Protein AF-0000000087780966 (afdb_homodimer)

InterPro domains:
  IPR045469 Nis1-like [PF19271] (37-143)

Nearest PDB structures (foldseek):
  8d8r-assembly1_L  TM=5.404E-01  e=9.947E-04  Homo sapiens
  8wac-assembly1_A  TM=5.952E-01  e=3.183E-03  Wenyingzhuangia fucanilytica
  8vcx-assembly1_D  TM=5.210E-01  e=2.610E-02  Homo sapiens
  8rke-assembly3_C  TM=3.649E-01  e=5.073E-02  Homo sapiens
  8rke-assembly2_B  TM=3.685E-01  e=1.813E-01  Homo sapiens

pLDDT: mean 83.95, std 22.18, range [26.77, 98.94]

Structure (mmCIF, N/CA/C/O backbone):
data_AF-0000000087780966-model_v1
#
loop_
_entity.id
_entity.type
_entity.pdbx_description
1 polymer 'Uncharacterized protein'
#
loop_
_atom_site.group_PDB
_atom_site.id
_atom_site.type_symbol
_atom_site.label_atom_id
_atom_site.label_alt_id
_atom_site.label_comp_id
_atom_site.label_asym_id
_atom_site.label_entity_id
_atom_site.label_seq_id
_atom_site.pdbx_PDB_ins_code
_atom_site.Cartn_x
_atom_site.Cartn_y
_atom_site.Cartn_z
_atom_site.occupancy
_atom_site.B_iso_or_equiv
_atom_site.auth_seq_id
_atom_site.auth_comp_id
_atom_site.auth_asym_id
_atom_site.auth_atom_id
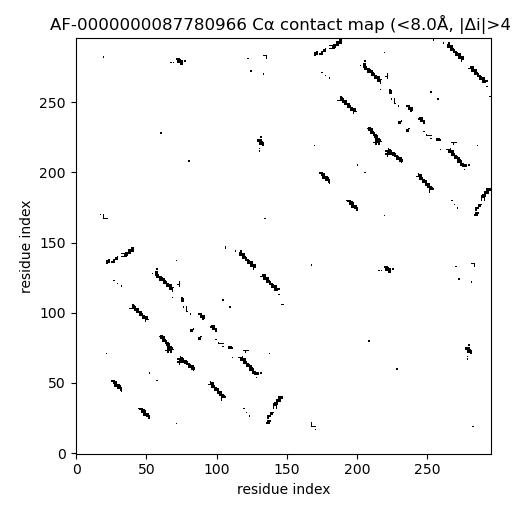_atom_site.pdbx_PDB_model_num
ATOM 1 N N . MET A 1 1 ? 66.625 -3.434 7.898 1 26.89 1 MET A N 1
ATOM 2 C CA . MET A 1 1 ? 65.438 -4.23 7.879 1 26.89 1 MET A CA 1
ATOM 3 C C . MET A 1 1 ? 64.188 -3.338 7.73 1 26.89 1 MET A C 1
ATOM 5 O O . MET A 1 1 ? 64 -2.395 8.5 1 26.89 1 MET A O 1
ATOM 9 N N . SER A 1 2 ? 63.531 -3.213 6.445 1 34.84 2 SER A N 1
ATOM 10 C CA . SER A 1 2 ? 62.625 -2.361 5.695 1 34.84 2 SER A CA 1
ATOM 11 C C . SER A 1 2 ? 61.188 -2.473 6.234 1 34.84 2 SER A C 1
ATOM 13 O O . SER A 1 2 ? 60.688 -3.578 6.414 1 34.84 2 SER A O 1
ATOM 15 N N . LEU A 1 3 ? 60.688 -1.578 7.125 1 37.66 3 LEU A N 1
ATOM 16 C CA . LEU A 1 3 ? 59.406 -1.184 7.73 1 37.66 3 LEU A CA 1
ATOM 17 C C . LEU A 1 3 ? 58.312 -1.054 6.676 1 37.66 3 LEU A C 1
ATOM 19 O O . LEU A 1 3 ? 57.906 0.058 6.328 1 37.66 3 LEU A O 1
ATOM 23 N N . SER A 1 4 ? 58.531 -1.605 5.492 1 42.16 4 SER A N 1
ATOM 24 C CA . SER A 1 4 ? 57.562 -1.391 4.434 1 42.16 4 SER A CA 1
ATOM 25 C C . SER A 1 4 ? 56.219 -2.006 4.797 1 42.16 4 SER A C 1
ATOM 27 O O . SER A 1 4 ? 55.406 -2.314 3.914 1 42.16 4 SER A O 1
ATOM 29 N N . ASN A 1 5 ? 56.062 -2.502 6.062 1 36.44 5 ASN A N 1
ATOM 30 C CA . ASN A 1 5 ? 54.969 -3.455 6.156 1 36.44 5 ASN A CA 1
ATOM 31 C C . ASN A 1 5 ? 53.688 -2.873 5.605 1 36.44 5 ASN A C 1
ATOM 33 O O . ASN A 1 5 ? 53.562 -1.659 5.422 1 36.44 5 ASN A O 1
ATOM 37 N N . THR A 1 6 ? 52.344 -3.307 6.266 1 33.72 6 THR A N 1
ATOM 38 C CA . THR A 1 6 ? 50.969 -3.736 6.066 1 33.72 6 THR A CA 1
ATOM 39 C C . THR A 1 6 ? 50.062 -2.535 5.875 1 33.72 6 THR A C 1
ATOM 41 O O . THR A 1 6 ? 49.812 -1.776 6.816 1 33.72 6 THR A O 1
ATOM 44 N N . ILE A 1 7 ? 50.312 -1.618 4.965 1 38.69 7 ILE A N 1
ATOM 45 C CA . ILE A 1 7 ? 49.219 -0.702 4.641 1 38.69 7 ILE A CA 1
ATOM 46 C C . ILE A 1 7 ? 47.906 -1.474 4.551 1 38.69 7 ILE A C 1
ATOM 48 O O . ILE A 1 7 ? 47.781 -2.398 3.744 1 38.69 7 ILE A O 1
ATOM 52 N N . LEU A 1 8 ? 47.188 -1.725 5.664 1 33.09 8 LEU A N 1
ATOM 53 C CA . LEU A 1 8 ? 45.875 -2.303 5.832 1 33.09 8 LEU A CA 1
ATOM 54 C C . LEU A 1 8 ? 44.906 -1.753 4.793 1 33.09 8 LEU A C 1
ATOM 56 O O . LEU A 1 8 ? 44.688 -0.54 4.711 1 33.09 8 LEU A O 1
ATOM 60 N N . LYS A 1 9 ? 44.688 -2.4 3.553 1 37.91 9 LYS A N 1
ATOM 61 C CA . LYS A 1 9 ? 43.656 -2.246 2.537 1 37.91 9 LYS A CA 1
ATOM 62 C C . LYS A 1 9 ? 42.281 -2.078 3.178 1 37.91 9 LYS A C 1
ATOM 64 O O . LYS A 1 9 ? 41.719 -3.029 3.736 1 37.91 9 LYS A O 1
ATOM 69 N N . PHE A 1 10 ? 42 -1.024 3.91 1 36.47 10 PHE A N 1
ATOM 70 C CA . PHE A 1 10 ? 40.594 -0.777 4.289 1 36.47 10 PHE A CA 1
ATOM 71 C C . PHE A 1 10 ? 39.688 -0.809 3.068 1 36.47 10 PHE A C 1
ATOM 73 O O . PHE A 1 10 ? 39.781 0.067 2.205 1 36.47 10 PHE A O 1
ATOM 80 N N . ALA A 1 11 ? 39.375 -1.955 2.512 1 34.62 11 ALA A N 1
ATOM 81 C CA . ALA A 1 11 ? 38.281 -2.07 1.577 1 34.62 11 ALA A CA 1
ATOM 82 C C . ALA A 1 11 ? 37.031 -1.358 2.113 1 34.62 11 ALA A C 1
ATOM 84 O O . ALA A 1 11 ? 36.5 -1.743 3.148 1 34.62 11 ALA A O 1
ATOM 85 N N . LEU A 1 12 ? 36.906 -0.076 2.023 1 33.34 12 LEU A N 1
ATOM 86 C CA . LEU A 1 12 ? 35.656 0.635 2.205 1 33.34 12 LEU A CA 1
ATOM 87 C C . LEU A 1 12 ? 34.5 -0.123 1.554 1 33.34 12 LEU A C 1
ATOM 89 O O . LEU A 1 12 ? 34.438 -0.232 0.327 1 33.34 12 LEU A O 1
ATOM 93 N N . LEU A 1 13 ? 34.156 -1.201 2.162 1 35.34 13 LEU A N 1
ATOM 94 C CA . LEU A 1 13 ? 32.875 -1.787 1.757 1 35.34 13 LEU A CA 1
ATOM 95 C C . LEU A 1 13 ? 31.797 -0.726 1.705 1 35.34 13 LEU A C 1
ATOM 97 O O . LEU A 1 13 ? 31.344 -0.239 2.746 1 35.34 13 LEU A O 1
ATOM 101 N N . PHE A 1 14 ? 31.797 0.107 0.753 1 33.44 14 PHE A N 1
ATOM 102 C CA . PHE A 1 14 ? 30.609 0.891 0.424 1 33.44 14 PHE A CA 1
ATOM 103 C C . PHE A 1 14 ? 29.375 0.012 0.414 1 33.44 14 PHE A C 1
ATOM 105 O O . PHE A 1 14 ? 29.188 -0.813 -0.484 1 33.44 14 PHE A O 1
ATOM 112 N N . SER A 1 15 ? 28.969 -0.304 1.638 1 33.81 15 SER A N 1
ATOM 113 C CA . SER A 1 15 ? 27.609 -0.81 1.677 1 33.81 15 SER A CA 1
ATOM 114 C C . SER A 1 15 ? 26.656 0.129 0.95 1 33.81 15 SER A C 1
ATOM 116 O O . SER A 1 15 ? 26.422 1.257 1.394 1 33.81 15 SER A O 1
ATOM 118 N N . VAL A 1 16 ? 26.656 0.132 -0.272 1 31.94 16 VAL A N 1
ATOM 119 C CA . VAL A 1 16 ? 25.562 0.78 -0.995 1 31.94 16 VAL A CA 1
ATOM 120 C C . VAL A 1 16 ? 24.219 0.393 -0.37 1 31.94 16 VAL A C 1
ATOM 122 O O . VAL A 1 16 ? 23.734 -0.723 -0.57 1 31.94 16 VAL A O 1
ATOM 125 N N . ALA A 1 17 ? 24.078 0.873 0.867 1 34.06 17 ALA A N 1
ATOM 126 C CA . ALA A 1 17 ? 22.672 0.849 1.268 1 34.06 17 ALA A CA 1
ATOM 127 C C . ALA A 1 17 ? 21.781 1.383 0.155 1 34.06 17 ALA A C 1
ATOM 129 O O . ALA A 1 17 ? 21.828 2.568 -0.179 1 34.06 17 ALA A O 1
ATOM 130 N N . LEU A 1 18 ? 21.484 0.595 -0.783 1 34.41 18 LEU A N 1
ATOM 131 C CA . LEU A 1 18 ? 20.469 0.969 -1.751 1 34.41 18 LEU A CA 1
ATOM 132 C C . LEU A 1 18 ? 19.234 1.542 -1.049 1 34.41 18 LEU A C 1
ATOM 134 O O . LEU A 1 18 ? 18.453 0.799 -0.443 1 34.41 18 LEU A O 1
ATOM 138 N N . VAL A 1 19 ? 19.469 2.637 -0.476 1 36.75 19 VAL A N 1
ATOM 139 C CA . VAL A 1 19 ? 18.328 3.414 -0.008 1 36.75 19 VAL A CA 1
ATOM 140 C C . VAL A 1 19 ? 17.297 3.543 -1.126 1 36.75 19 VAL A C 1
ATOM 142 O O . VAL A 1 19 ? 17.625 3.982 -2.232 1 36.75 19 VAL A O 1
ATOM 145 N N . TYR A 1 20 ? 16.266 2.699 -1.107 1 40.19 20 TYR A N 1
ATOM 146 C CA . TYR A 1 20 ? 15.078 2.904 -1.921 1 40.19 20 TYR A CA 1
ATOM 147 C C . TYR A 1 20 ? 14.695 4.379 -1.965 1 40.19 20 TYR A C 1
ATOM 149 O O . TYR A 1 20 ? 14.328 4.965 -0.941 1 40.19 20 TYR A O 1
ATOM 157 N N . GLN A 1 21 ? 15.406 5.059 -2.803 1 40.19 21 GLN A N 1
ATOM 158 C CA . GLN A 1 21 ? 14.953 6.438 -2.936 1 40.19 21 GLN A CA 1
ATOM 159 C C . GLN A 1 21 ? 13.5 6.5 -3.393 1 40.19 21 GLN A C 1
ATOM 161 O O . GLN A 1 21 ? 13.125 5.863 -4.379 1 40.19 21 GLN A O 1
ATOM 166 N N . LEU A 1 22 ? 12.57 6.645 -2.482 1 49.16 22 LEU A N 1
ATOM 167 C CA . LEU A 1 22 ? 11.242 7.105 -2.857 1 49.16 22 LEU A CA 1
ATOM 168 C C . LEU A 1 22 ? 11.32 8.172 -3.945 1 49.16 22 LEU A C 1
ATOM 170 O O . LEU A 1 22 ? 11.922 9.227 -3.742 1 49.16 22 LEU A O 1
ATOM 174 N N . SER A 1 23 ? 11.586 7.664 -5.242 1 47.84 23 SER A N 1
ATOM 175 C CA . SER A 1 23 ? 11.727 8.562 -6.383 1 47.84 23 SER A CA 1
ATOM 176 C C . SER A 1 23 ? 10.688 9.688 -6.328 1 47.84 23 SER A C 1
ATOM 178 O O . SER A 1 23 ? 9.492 9.43 -6.211 1 47.84 23 SER A O 1
ATOM 180 N N . GLY A 1 24 ? 11.086 10.836 -5.957 1 48.41 24 GLY A N 1
ATOM 181 C CA . GLY A 1 24 ? 10.352 12.094 -5.949 1 48.41 24 GLY A CA 1
ATOM 182 C C . GLY A 1 24 ? 9.867 12.508 -7.324 1 48.41 24 GLY A C 1
ATOM 183 O O . GLY A 1 24 ? 9.023 13.406 -7.445 1 48.41 24 GLY A O 1
ATOM 184 N N . ILE A 1 25 ? 10.453 12.125 -8.43 1 47.97 25 ILE A N 1
ATOM 185 C CA . ILE A 1 25 ? 10.164 12.867 -9.656 1 47.97 25 ILE A CA 1
ATOM 186 C C . ILE A 1 25 ? 8.727 12.602 -10.094 1 47.97 25 ILE A C 1
ATOM 188 O O . ILE A 1 25 ? 8.055 13.484 -10.625 1 47.97 25 ILE A O 1
ATOM 192 N N . ASN A 1 26 ? 8.125 11.414 -9.742 1 56.88 26 ASN A N 1
ATOM 193 C CA . ASN A 1 26 ? 6.77 11.164 -10.234 1 56.88 26 ASN A CA 1
ATOM 194 C C . ASN A 1 26 ? 5.801 10.883 -9.086 1 56.88 26 ASN A C 1
ATOM 196 O O . ASN A 1 26 ? 4.762 10.258 -9.289 1 56.88 26 ASN A O 1
ATOM 200 N N . ALA A 1 27 ? 6.305 11.625 -8.055 1 70.94 27 ALA A N 1
ATOM 201 C CA . ALA A 1 27 ? 5.414 11.508 -6.902 1 70.94 27 ALA A CA 1
ATOM 202 C C . ALA A 1 27 ? 4.246 12.484 -7.008 1 70.94 27 ALA A C 1
ATOM 204 O O . ALA A 1 27 ? 4.336 13.5 -7.699 1 70.94 27 ALA A O 1
ATOM 205 N N . ASN A 1 28 ? 3.143 12.133 -6.477 1 90 28 ASN A N 1
ATOM 206 C CA . ASN A 1 28 ? 1.972 13 -6.359 1 90 28 ASN A CA 1
ATOM 207 C C . ASN A 1 28 ? 2.311 14.312 -5.664 1 90 28 ASN A C 1
ATOM 209 O O . ASN A 1 28 ? 3.391 14.453 -5.09 1 90 28 ASN A O 1
ATOM 213 N N . SER A 1 29 ? 1.552 15.336 -5.953 1 96.31 29 SER A N 1
ATOM 214 C CA . SER A 1 29 ? 1.651 16.609 -5.254 1 96.31 29 SER A CA 1
ATOM 215 C C . SER A 1 29 ? 0.509 16.797 -4.258 1 96.31 29 SER A C 1
ATOM 217 O O . SER A 1 29 ? -0.638 16.453 -4.555 1 96.31 29 SER A O 1
ATOM 219 N N . ILE A 1 30 ? 0.921 17.297 -3.188 1 98.12 30 ILE A N 1
ATOM 220 C CA . ILE A 1 30 ? -0.114 17.625 -2.213 1 98.12 30 ILE A CA 1
ATOM 221 C C . ILE A 1 30 ? -0.688 19.016 -2.514 1 98.12 30 ILE A C 1
ATOM 223 O O . ILE A 1 30 ? 0.03 20.016 -2.467 1 98.12 30 ILE A O 1
ATOM 227 N N . VAL A 1 31 ? -1.967 19.062 -2.82 1 98.62 31 VAL A N 1
ATOM 228 C CA . VAL A 1 31 ? -2.688 20.312 -3.088 1 98.62 31 VAL A CA 1
ATOM 229 C C . VAL A 1 31 ? -3.248 20.875 -1.784 1 98.62 31 VAL A C 1
ATOM 231 O O . VAL A 1 31 ? -3.25 22.078 -1.577 1 98.62 31 VAL A O 1
ATOM 234 N N . SER A 1 32 ? -3.801 20.016 -0.942 1 98.69 32 SER A N 1
ATOM 235 C CA . SER A 1 32 ? -4.266 20.312 0.41 1 98.69 32 SER A CA 1
ATOM 236 C C . SER A 1 32 ? -3.805 19.234 1.397 1 98.69 32 SER A C 1
ATOM 238 O O . SER A 1 32 ? -3.953 18.047 1.143 1 98.69 32 SER A O 1
ATOM 240 N N . PRO A 1 33 ? -3.285 19.719 2.549 1 98.62 33 PRO A N 1
ATOM 241 C CA . PRO A 1 33 ? -3.123 21.094 3.047 1 98.62 33 PRO A CA 1
ATOM 242 C C . PRO A 1 33 ? -2.09 21.891 2.254 1 98.62 33 PRO A C 1
ATOM 244 O O . PRO A 1 33 ? -1.262 21.312 1.549 1 98.62 33 PRO A O 1
ATOM 247 N N . LYS A 1 34 ? -2.172 23.172 2.326 1 98.38 34 LYS A N 1
ATOM 248 C CA . LYS A 1 34 ? -1.202 24.062 1.691 1 98.38 34 LYS A CA 1
ATOM 249 C C . LYS A 1 34 ? 0.099 24.125 2.486 1 98.38 34 LYS A C 1
ATOM 251 O O . LYS A 1 34 ? 0.111 23.828 3.688 1 98.38 34 LYS A O 1
ATOM 256 N N . PRO A 1 35 ? 1.201 24.5 1.743 1 97.25 35 PRO A N 1
ATOM 257 C CA . PRO A 1 35 ? 2.449 24.672 2.49 1 97.25 35 PRO A CA 1
ATOM 258 C C . PRO A 1 35 ? 2.312 25.656 3.646 1 97.25 35 PRO A C 1
ATOM 260 O O . PRO A 1 35 ? 1.727 26.734 3.48 1 97.25 35 PRO A O 1
ATOM 263 N N . ASN A 1 36 ? 2.793 25.234 4.875 1 96.38 36 ASN A N 1
ATOM 264 C CA . ASN A 1 36 ? 2.873 26.031 6.098 1 96.38 36 ASN A CA 1
ATOM 265 C C . ASN A 1 36 ? 1.492 26.281 6.691 1 96.38 36 ASN A C 1
ATOM 267 O O . ASN A 1 36 ? 1.339 27.125 7.574 1 96.38 36 ASN A O 1
ATOM 271 N N . GLN A 1 37 ? 0.542 25.594 6.164 1 97.25 37 GLN A N 1
ATOM 272 C CA . GLN A 1 37 ? -0.775 25.688 6.785 1 97.25 37 GLN A CA 1
ATOM 273 C C . GLN A 1 37 ? -0.727 25.25 8.242 1 97.25 37 GLN A C 1
ATOM 275 O O . GLN A 1 37 ? -0.063 24.266 8.586 1 97.25 37 GLN A O 1
ATOM 280 N N . THR A 1 38 ? -1.413 25.984 9.109 1 96 38 THR A N 1
ATOM 281 C CA . THR A 1 38 ? -1.554 25.578 10.508 1 96 38 THR A CA 1
ATOM 282 C C . THR A 1 38 ? -2.664 24.547 10.664 1 96 38 THR A C 1
ATOM 284 O O . THR A 1 38 ? -3.779 24.75 10.18 1 96 38 THR A O 1
ATOM 287 N N . LEU A 1 39 ? -2.332 23.453 11.281 1 96.81 39 LEU A N 1
ATOM 288 C CA . LEU A 1 39 ? -3.289 22.391 11.578 1 96.81 39 LEU A CA 1
ATOM 289 C C . LEU A 1 39 ? -3.582 22.328 13.078 1 96.81 39 LEU A C 1
ATOM 291 O O . LEU A 1 39 ? -2.672 22.469 13.898 1 96.81 39 LEU A O 1
ATOM 295 N N . ASN A 1 40 ? -4.848 22.125 13.344 1 95.5 40 ASN A N 1
ATOM 296 C CA . ASN A 1 40 ? -5.262 22 14.734 1 95.5 40 ASN A CA 1
ATOM 297 C C . ASN A 1 40 ? -5.422 20.531 15.148 1 95.5 40 ASN A C 1
ATOM 299 O O . ASN A 1 40 ? -6.102 19.766 14.461 1 95.5 40 ASN A O 1
ATOM 303 N N . PRO A 1 41 ? -4.844 20.234 16.297 1 94.06 41 PRO A N 1
ATOM 304 C CA . PRO A 1 41 ? -5.105 18.875 16.797 1 94.06 41 PRO A CA 1
ATOM 305 C C . PRO A 1 41 ? -6.598 18.578 16.922 1 94.06 41 PRO A C 1
ATOM 307 O O . PRO A 1 41 ? -7.367 19.422 17.391 1 94.06 41 PRO A O 1
ATOM 310 N N . GLY A 1 42 ? -6.961 17.406 16.422 1 95.81 42 GLY A N 1
ATOM 311 C CA . GLY A 1 42 ? -8.344 16.984 16.516 1 95.81 42 GLY A CA 1
ATOM 312 C C . GLY A 1 42 ? -9.18 17.375 15.312 1 95.81 42 GLY A C 1
ATOM 313 O O . GLY A 1 42 ? -10.281 16.875 15.117 1 95.81 42 GLY A O 1
ATOM 314 N N . GLU A 1 43 ? -8.688 18.188 14.477 1 97.38 43 GLU A N 1
ATOM 315 C CA . GLU A 1 43 ? -9.492 18.656 13.359 1 97.38 43 GLU A CA 1
ATOM 316 C C . GLU A 1 43 ? -9.578 17.609 12.258 1 97.38 43 GLU A C 1
ATOM 318 O O . GLU A 1 43 ? -8.648 16.812 12.07 1 97.38 43 GLU A O 1
ATOM 323 N N . LYS A 1 44 ? -10.688 17.625 11.578 1 98.31 44 LYS A N 1
ATOM 324 C CA . LYS A 1 44 ? -10.82 16.875 10.336 1 98.31 44 LYS A CA 1
ATOM 325 C C . LYS A 1 44 ? -10.219 17.641 9.164 1 98.31 44 LYS A C 1
ATOM 327 O O . LYS A 1 44 ? -10.609 18.781 8.898 1 98.31 44 LYS A O 1
ATOM 332 N N . LEU A 1 45 ? -9.32 17.047 8.516 1 98.69 45 LEU A N 1
ATOM 333 C CA . LEU A 1 45 ? -8.586 17.672 7.418 1 98.69 45 LEU A CA 1
ATOM 334 C C . LEU A 1 45 ? -8.945 17.016 6.09 1 98.69 45 LEU A C 1
ATOM 336 O O . LEU A 1 45 ? -8.867 15.797 5.949 1 98.69 45 LEU A O 1
ATOM 340 N N . VAL A 1 46 ? -9.383 17.812 5.148 1 98.88 46 VAL A N 1
ATOM 341 C CA . VAL A 1 46 ? -9.555 17.328 3.779 1 98.88 46 VAL A CA 1
ATOM 342 C C . VAL A 1 46 ? -8.219 17.375 3.043 1 98.88 46 VAL A C 1
ATOM 344 O O . VAL A 1 46 ? -7.625 18.438 2.887 1 98.88 46 VAL A O 1
ATOM 347 N N . VAL A 1 47 ? -7.75 16.266 2.578 1 98.94 47 VAL A N 1
ATOM 348 C CA . VAL A 1 47 ? -6.492 16.125 1.854 1 98.94 47 VAL A CA 1
ATOM 349 C C . VAL A 1 47 ? -6.77 15.977 0.36 1 98.94 47 VAL A C 1
ATOM 351 O O . VAL A 1 47 ? -7.645 15.211 -0.047 1 98.94 47 VAL A O 1
ATOM 354 N N . VAL A 1 48 ? -6.082 16.734 -0.405 1 98.88 48 VAL A N 1
ATOM 355 C CA . VAL A 1 48 ? -6.16 16.641 -1.859 1 98.88 48 VAL A CA 1
ATOM 356 C C . VAL A 1 48 ? -4.773 16.359 -2.434 1 98.88 48 VAL A C 1
ATOM 358 O O . VAL A 1 48 ? -3.83 17.125 -2.188 1 98.88 48 VAL A O 1
ATOM 361 N N . VAL A 1 49 ? -4.652 15.305 -3.141 1 98.56 49 VAL A N 1
ATOM 362 C CA . VAL A 1 49 ? -3.412 14.898 -3.789 1 98.56 49 VAL A CA 1
ATOM 363 C C . VAL A 1 49 ? -3.592 14.906 -5.305 1 98.56 49 VAL A C 1
ATOM 365 O O . VAL A 1 49 ? -4.555 14.328 -5.824 1 98.56 49 VAL A O 1
ATOM 368 N N . LYS A 1 50 ? -2.672 15.531 -5.98 1 97.88 50 LYS A N 1
ATOM 369 C CA . LYS A 1 50 ? -2.686 15.562 -7.441 1 97.88 50 LYS A CA 1
ATOM 370 C C . LYS A 1 50 ? -1.761 14.492 -8.023 1 97.88 50 LYS A C 1
ATOM 372 O O . LYS A 1 50 ? -0.591 14.406 -7.645 1 97.88 50 LYS A O 1
ATOM 377 N N . LYS A 1 51 ? -2.346 13.625 -8.797 1 95.31 51 LYS A N 1
ATOM 378 C CA . LYS A 1 51 ? -1.53 12.664 -9.531 1 95.31 51 LYS A CA 1
ATOM 379 C C . LYS A 1 51 ? -0.761 13.344 -10.656 1 95.31 51 LYS A C 1
ATOM 381 O O . LYS A 1 51 ? -1.358 13.984 -11.531 1 95.31 51 LYS A O 1
ATOM 386 N N . ASN A 1 52 ? 0.572 13.164 -10.695 1 90.81 52 ASN A N 1
ATOM 387 C CA . ASN A 1 52 ? 1.406 13.836 -11.688 1 90.81 52 ASN A CA 1
ATOM 388 C C . ASN A 1 52 ? 1.69 12.93 -12.883 1 90.81 52 ASN A C 1
ATOM 390 O O . ASN A 1 52 ? 2.08 13.406 -13.953 1 90.81 52 ASN A O 1
ATOM 394 N N . SER A 1 53 ? 1.539 11.664 -12.625 1 86.5 53 SER A N 1
ATOM 395 C CA . SER A 1 53 ? 1.771 10.75 -13.734 1 86.5 53 SER A CA 1
ATOM 396 C C . SER A 1 53 ? 0.731 10.938 -14.836 1 86.5 53 SER A C 1
ATOM 398 O O . SER A 1 53 ? -0.459 11.086 -14.555 1 86.5 53 SER A O 1
ATOM 400 N N . THR A 1 54 ? 1.202 10.953 -16.031 1 83.69 54 THR A N 1
ATOM 401 C CA . THR A 1 54 ? 0.297 11.055 -17.172 1 83.69 54 THR A CA 1
ATOM 402 C C . THR A 1 54 ? 0.022 9.68 -17.766 1 83.69 54 THR A C 1
ATOM 404 O O . THR A 1 54 ? -0.747 9.547 -18.719 1 83.69 54 THR A O 1
ATOM 407 N N . ASP A 1 55 ? 0.626 8.727 -17.234 1 87.12 55 ASP A N 1
ATOM 408 C CA . ASP A 1 55 ? 0.388 7.367 -17.703 1 87.12 55 ASP A CA 1
ATOM 409 C C . ASP A 1 55 ? -0.95 6.836 -17.188 1 87.12 55 ASP A C 1
ATOM 411 O O . ASP A 1 55 ? -1.12 6.617 -15.992 1 87.12 55 ASP A O 1
ATOM 415 N N . SER A 1 56 ? -1.857 6.527 -18.047 1 88.5 56 SER A N 1
ATOM 416 C CA . SER A 1 56 ? -3.219 6.137 -17.688 1 88.5 56 SER A CA 1
ATOM 417 C C . SER A 1 56 ? -3.264 4.711 -17.156 1 88.5 56 SER A C 1
ATOM 419 O O . SER A 1 56 ? -4.27 4.289 -16.578 1 88.5 56 SER A O 1
ATOM 421 N N . THR A 1 57 ? -2.219 3.969 -17.375 1 91.44 57 THR A N 1
ATOM 422 C CA . THR A 1 57 ? -2.23 2.588 -16.906 1 91.44 57 THR A CA 1
ATOM 423 C C . THR A 1 57 ? -1.82 2.51 -15.43 1 91.44 57 THR A C 1
ATOM 425 O O . THR A 1 57 ? -1.991 1.474 -14.789 1 91.44 57 THR A O 1
ATOM 428 N N . ASP A 1 58 ? -1.305 3.604 -14.898 1 93.44 58 ASP A N 1
ATOM 429 C CA . ASP A 1 58 ? -0.957 3.625 -13.484 1 93.44 58 ASP A CA 1
ATOM 430 C C . ASP A 1 58 ? -2.205 3.527 -12.609 1 93.44 58 ASP A C 1
ATOM 432 O O . ASP A 1 58 ? -3.195 4.223 -12.852 1 93.44 58 ASP A O 1
ATOM 436 N N . GLN A 1 59 ? -2.15 2.707 -11.688 1 94.62 59 GLN A N 1
ATOM 437 C CA . GLN A 1 59 ? -3.283 2.514 -10.789 1 94.62 59 GLN A CA 1
ATOM 438 C C . GLN A 1 59 ? -2.871 2.723 -9.336 1 94.62 59 GLN A C 1
ATOM 440 O O . GLN A 1 59 ? -2.09 1.943 -8.789 1 94.62 59 GLN A O 1
ATOM 445 N N . THR A 1 60 ? -3.418 3.715 -8.672 1 96.38 60 THR A N 1
ATOM 446 C CA . THR A 1 60 ? -3.189 3.914 -7.246 1 96.38 60 THR A CA 1
ATOM 447 C C . THR A 1 60 ? -3.975 2.896 -6.426 1 96.38 60 THR A C 1
ATOM 449 O O . THR A 1 60 ? -5.176 2.711 -6.637 1 96.38 60 THR A O 1
ATOM 452 N N . LEU A 1 61 ? -3.271 2.223 -5.523 1 97.81 61 LEU A N 1
ATOM 453 C CA . LEU A 1 61 ? -3.91 1.225 -4.676 1 97.81 61 LEU A CA 1
ATOM 454 C C . LEU A 1 61 ? -4.258 1.812 -3.312 1 97.81 61 LEU A C 1
ATOM 456 O O . LEU A 1 61 ? -5.352 1.579 -2.793 1 97.81 61 LEU A O 1
ATOM 460 N N . ALA A 1 62 ? -3.404 2.557 -2.766 1 97.88 62 ALA A N 1
ATOM 461 C CA . ALA A 1 62 ? -3.598 3.084 -1.416 1 97.88 62 ALA A CA 1
ATOM 462 C C . ALA A 1 62 ? -2.709 4.301 -1.17 1 97.88 62 ALA A C 1
ATOM 464 O O . ALA A 1 62 ? -1.709 4.496 -1.864 1 97.88 62 ALA A O 1
ATOM 465 N N . PHE A 1 63 ? -3.129 5.055 -0.214 1 98 63 PHE A N 1
ATOM 466 C CA . PHE A 1 63 ? -2.287 6.082 0.391 1 98 63 PHE A CA 1
ATOM 467 C C . PHE A 1 63 ? -2.018 5.766 1.857 1 98 63 PHE A C 1
ATOM 469 O O . PHE A 1 63 ? -2.789 5.043 2.494 1 98 63 PHE A O 1
ATOM 476 N N . ALA A 1 64 ? -0.943 6.266 2.342 1 98.38 64 ALA A N 1
ATOM 477 C CA . ALA A 1 64 ? -0.653 6.355 3.77 1 98.38 64 ALA A CA 1
ATOM 478 C C . ALA A 1 64 ? -0.2 7.762 4.152 1 98.38 64 ALA A C 1
ATOM 480 O O . ALA A 1 64 ? 0.553 8.398 3.412 1 98.38 64 ALA A O 1
ATOM 481 N N . VAL A 1 65 ? -0.659 8.188 5.293 1 98.44 65 VAL A N 1
ATOM 482 C CA . VAL A 1 65 ? -0.475 9.586 5.652 1 98.44 65 VAL A CA 1
ATOM 483 C C . VAL A 1 65 ? 0.125 9.695 7.051 1 98.44 65 VAL A C 1
ATOM 485 O O . VAL A 1 65 ? -0.241 8.93 7.949 1 98.44 65 VAL A O 1
ATOM 488 N N . GLY A 1 66 ? 1.007 10.625 7.219 1 98 66 GLY A N 1
ATOM 489 C CA . GLY A 1 66 ? 1.569 10.883 8.539 1 98 66 GLY A CA 1
ATOM 490 C C . GLY A 1 66 ? 2.07 12.305 8.703 1 98 66 GLY A C 1
ATOM 491 O O . GLY A 1 66 ? 2.02 13.102 7.762 1 98 66 GLY A O 1
ATOM 492 N N . LEU A 1 67 ? 2.443 12.664 9.859 1 96.88 67 LEU A N 1
ATOM 493 C CA . LEU A 1 67 ? 3.123 13.898 10.227 1 96.88 67 LEU A CA 1
ATOM 494 C C . LEU A 1 67 ? 4.535 13.617 10.727 1 96.88 67 LEU A C 1
ATOM 496 O O . LEU A 1 67 ? 4.719 12.906 11.719 1 96.88 67 LEU A O 1
ATOM 500 N N . SER A 1 68 ? 5.445 14.188 9.945 1 95 68 SER A N 1
ATOM 501 C CA . SER A 1 68 ? 6.816 13.742 10.18 1 95 68 SER A CA 1
ATOM 502 C C . SER A 1 68 ? 7.746 14.93 10.422 1 95 68 SER A C 1
ATOM 504 O O . SER A 1 68 ? 7.629 15.961 9.758 1 95 68 SER A O 1
ATOM 506 N N . VAL A 1 69 ? 8.68 14.711 11.328 1 93.44 69 VAL A N 1
ATOM 507 C CA . VAL A 1 69 ? 9.781 15.656 11.461 1 93.44 69 VAL A CA 1
ATOM 508 C C . VAL A 1 69 ? 11.008 15.125 10.719 1 93.44 69 VAL A C 1
ATOM 510 O O . VAL A 1 69 ? 12.039 15.805 10.641 1 93.44 69 VAL A O 1
ATOM 513 N N . TYR A 1 70 ? 10.891 13.898 10.18 1 88.81 70 TYR A N 1
ATOM 514 C CA . TYR A 1 70 ? 11.969 13.242 9.445 1 88.81 70 TYR A CA 1
ATOM 515 C C . TYR A 1 70 ? 11.695 13.266 7.949 1 88.81 70 TYR A C 1
ATOM 517 O O . TYR A 1 70 ? 10.555 13.078 7.512 1 88.81 70 TYR A O 1
ATOM 525 N N . LYS A 1 71 ? 12.719 13.492 7.227 1 85.5 71 LYS A N 1
ATOM 526 C CA . LYS A 1 71 ? 12.555 13.438 5.773 1 85.5 71 LYS A CA 1
ATOM 527 C C . LYS A 1 71 ? 12.273 12.016 5.305 1 85.5 71 LYS A C 1
ATOM 529 O O . LYS A 1 71 ? 12.734 11.047 5.91 1 85.5 71 LYS A O 1
ATOM 534 N N . GLU A 1 72 ? 11.438 11.898 4.258 1 90.19 72 GLU A N 1
ATOM 535 C CA . GLU A 1 72 ? 11.156 10.648 3.557 1 90.19 72 GLU A CA 1
ATOM 536 C C . GLU A 1 72 ? 10.539 9.617 4.496 1 90.19 72 GLU A C 1
ATOM 538 O O . GLU A 1 72 ? 10.891 8.43 4.445 1 90.19 72 GLU A O 1
ATOM 543 N N . SER A 1 73 ? 9.789 10.086 5.422 1 94.75 73 SER A N 1
ATOM 544 C CA . SER A 1 73 ? 9.078 9.242 6.375 1 94.75 73 SER A CA 1
ATOM 545 C C . SER A 1 73 ? 7.668 9.758 6.637 1 94.75 73 SER A C 1
ATOM 547 O O . SER A 1 73 ? 7.352 10.906 6.305 1 94.75 73 SER A O 1
ATOM 549 N N . LEU A 1 74 ? 6.875 8.867 7.215 1 97.25 74 LEU A N 1
ATOM 550 C CA . LEU A 1 74 ? 5.523 9.281 7.586 1 97.25 74 LEU A CA 1
ATOM 551 C C . LEU A 1 74 ? 5.465 9.703 9.047 1 97.25 74 LEU A C 1
ATOM 553 O O . LEU A 1 74 ? 4.441 10.203 9.516 1 97.25 74 LEU A O 1
ATOM 557 N N . GLY A 1 75 ? 6.512 9.453 9.719 1 94.75 75 GLY A N 1
ATOM 558 C CA . GLY A 1 75 ? 6.711 10.031 11.039 1 94.75 75 GLY A CA 1
ATOM 559 C C . GLY A 1 75 ? 5.75 9.5 12.078 1 94.75 75 GLY A C 1
ATOM 560 O O . GLY A 1 75 ? 5.184 8.414 11.914 1 94.75 75 GLY A O 1
ATOM 561 N N . ARG A 1 76 ? 5.836 10.211 13.156 1 91.88 76 ARG A N 1
ATOM 562 C CA . ARG A 1 76 ? 5.008 10.016 14.344 1 91.88 76 ARG A CA 1
ATOM 563 C C . ARG A 1 76 ? 4.371 11.328 14.789 1 91.88 76 ARG A C 1
ATOM 565 O O . ARG A 1 76 ? 5.055 12.203 15.336 1 91.88 76 ARG A O 1
ATOM 572 N N . PRO A 1 77 ? 3.111 11.359 14.555 1 95.25 77 PRO A N 1
ATOM 573 C CA . PRO A 1 77 ? 2.131 10.273 14.43 1 95.25 77 PRO A CA 1
ATOM 574 C C . PRO A 1 77 ? 1.933 9.82 12.984 1 95.25 77 PRO A C 1
ATOM 576 O O . PRO A 1 77 ? 1.957 10.641 12.07 1 95.25 77 PRO A O 1
ATOM 579 N N . PHE A 1 78 ? 1.799 8.562 12.805 1 96.5 78 PHE A N 1
ATOM 580 C CA . PHE A 1 78 ? 1.144 8 11.633 1 96.5 78 PHE A CA 1
ATOM 581 C C . PHE A 1 78 ? -0.364 8.211 11.695 1 96.5 78 PHE A C 1
ATOM 583 O O . PHE A 1 78 ? -0.975 8.039 12.758 1 96.5 78 PHE A O 1
ATOM 590 N N . LEU A 1 79 ? -0.923 8.68 10.633 1 97.81 79 LEU A N 1
ATOM 591 C CA . LEU A 1 79 ? -2.34 9.023 10.695 1 97.81 79 LEU A CA 1
ATOM 592 C C . LEU A 1 79 ? -3.203 7.84 10.266 1 97.81 79 LEU A C 1
ATOM 594 O O . LEU A 1 79 ? -3.887 7.234 11.094 1 97.81 79 LEU A O 1
ATOM 598 N N . ARG A 1 80 ? -3.242 7.434 8.953 1 97.19 80 ARG A N 1
ATOM 599 C CA . ARG A 1 80 ? -4.023 6.281 8.5 1 97.19 80 ARG A CA 1
ATOM 600 C C . ARG A 1 80 ? -3.637 5.875 7.086 1 97.19 80 ARG A C 1
ATOM 602 O O . ARG A 1 80 ? -2.924 6.605 6.395 1 97.19 80 ARG A O 1
ATOM 609 N N . THR A 1 81 ? -4.082 4.719 6.75 1 98.06 81 THR A N 1
ATOM 610 C CA . THR A 1 81 ? -4.086 4.285 5.355 1 98.06 81 THR A CA 1
ATOM 611 C C . THR A 1 81 ? -5.414 4.625 4.684 1 98.06 81 THR A C 1
ATOM 613 O O . THR A 1 81 ? -6.445 4.727 5.355 1 98.06 81 THR A O 1
ATOM 616 N N . VAL A 1 82 ? -5.355 4.867 3.447 1 98.06 82 VAL A N 1
ATOM 617 C CA . VAL A 1 82 ? -6.512 5.16 2.607 1 98.06 82 VAL A CA 1
ATOM 618 C C . VAL A 1 82 ? -6.562 4.18 1.438 1 98.06 82 VAL A C 1
ATOM 620 O O . VAL A 1 82 ? -5.734 4.246 0.527 1 98.06 82 VAL A O 1
ATOM 623 N N . GLU A 1 83 ? -7.5 3.371 1.443 1 97.06 83 GLU A N 1
ATOM 624 C CA . GLU A 1 83 ? -7.633 2.412 0.35 1 97.06 83 GLU A CA 1
ATOM 625 C C . GLU A 1 83 ? -8.484 2.98 -0.782 1 97.06 83 GLU A C 1
ATOM 627 O O . GLU A 1 83 ? -9.664 3.27 -0.59 1 97.06 83 GLU A O 1
ATOM 632 N N . VAL A 1 84 ? -7.898 2.963 -1.911 1 96.94 84 VAL A N 1
ATOM 633 C CA . VAL A 1 84 ? -8.586 3.59 -3.035 1 96.94 84 VAL A CA 1
ATOM 634 C C . VAL A 1 84 ? -9.68 2.66 -3.557 1 96.94 84 VAL A C 1
ATOM 636 O O . VAL A 1 84 ? -10.805 3.1 -3.826 1 96.94 84 VAL A O 1
ATOM 639 N N . GLY A 1 85 ? -9.383 1.388 -3.637 1 94.06 85 GLY A N 1
ATOM 640 C CA . GLY A 1 85 ? -10.328 0.42 -4.172 1 94.06 85 GLY A CA 1
ATOM 641 C C . GLY A 1 85 ? -11.555 0.246 -3.305 1 94.06 85 GLY A C 1
ATOM 642 O O . GLY A 1 85 ? -12.562 -0.317 -3.748 1 94.06 85 GLY A O 1
ATOM 643 N N . LYS A 1 86 ? -11.523 0.705 -2.105 1 94.25 86 LYS A N 1
ATOM 644 C CA . LYS A 1 86 ? -12.648 0.585 -1.184 1 94.25 86 LYS A CA 1
ATOM 645 C C . LYS A 1 86 ? -13.414 1.902 -1.073 1 94.25 86 LYS A C 1
ATOM 647 O O . LYS A 1 86 ? -14.242 2.072 -0.179 1 94.25 86 LYS A O 1
ATOM 652 N N . GLY A 1 87 ? -13.055 2.875 -1.833 1 96.44 87 GLY A N 1
ATOM 653 C CA . GLY A 1 87 ? -13.789 4.125 -1.93 1 96.44 87 GLY A CA 1
ATOM 654 C C . GLY A 1 87 ? -13.375 5.145 -0.882 1 96.44 87 GLY A C 1
ATOM 655 O O . GLY A 1 87 ? -14.078 6.129 -0.656 1 96.44 87 GLY A O 1
ATOM 656 N N . GLU A 1 88 ? -12.289 4.926 -0.221 1 97.56 88 GLU A N 1
ATOM 657 C CA . GLU A 1 88 ? -11.891 5.824 0.857 1 97.56 88 GLU A CA 1
ATOM 658 C C . GLU A 1 88 ? -11.266 7.105 0.306 1 97.56 88 GLU A C 1
ATOM 660 O O . GLU A 1 88 ? -11.047 8.062 1.051 1 97.56 88 GLU A O 1
ATOM 665 N N . ALA A 1 89 ? -10.953 7.094 -0.927 1 98.44 89 ALA A N 1
ATOM 666 C CA . ALA A 1 89 ? -10.516 8.281 -1.649 1 98.44 89 ALA A CA 1
ATOM 667 C C . ALA A 1 89 ? -11.375 8.531 -2.881 1 98.44 89 ALA A C 1
ATOM 669 O O . ALA A 1 89 ? -11.688 7.598 -3.627 1 98.44 89 ALA A O 1
ATOM 670 N N . ILE A 1 90 ? -11.68 9.766 -3.111 1 98.38 90 ILE A N 1
ATOM 671 C CA . ILE A 1 90 ? -12.531 10.125 -4.246 1 98.38 90 ILE A CA 1
ATOM 672 C C . ILE A 1 90 ? -11.664 10.68 -5.375 1 98.38 90 ILE A C 1
ATOM 674 O O . ILE A 1 90 ? -10.906 11.633 -5.172 1 98.38 90 ILE A O 1
ATOM 678 N N . TRP A 1 91 ? -11.789 10.148 -6.52 1 97.62 91 TRP A N 1
ATOM 679 C CA . TRP A 1 91 ? -11.039 10.578 -7.695 1 97.62 91 TRP A CA 1
ATOM 680 C C . TRP A 1 91 ? -11.805 11.641 -8.469 1 97.62 91 TRP A C 1
ATOM 682 O O . TRP A 1 91 ? -13 11.484 -8.734 1 97.62 91 TRP A O 1
ATOM 692 N N . ASN A 1 92 ? -11.125 12.688 -8.797 1 97.62 92 ASN A N 1
ATOM 693 C CA . ASN A 1 92 ? -11.594 13.695 -9.734 1 97.62 92 ASN A CA 1
ATOM 694 C C . ASN A 1 92 ? -10.789 13.68 -11.031 1 97.62 92 ASN A C 1
ATOM 696 O O . ASN A 1 92 ? -9.641 14.117 -11.055 1 97.62 92 ASN A O 1
ATOM 700 N N . SER A 1 93 ? -11.375 13.211 -12.125 1 95.12 93 SER A N 1
ATOM 701 C CA . SER A 1 93 ? -10.656 13.008 -13.383 1 95.12 93 SER A CA 1
ATOM 702 C C . SER A 1 93 ? -10.344 14.336 -14.062 1 95.12 93 SER A C 1
ATOM 704 O O . SER A 1 93 ? -9.37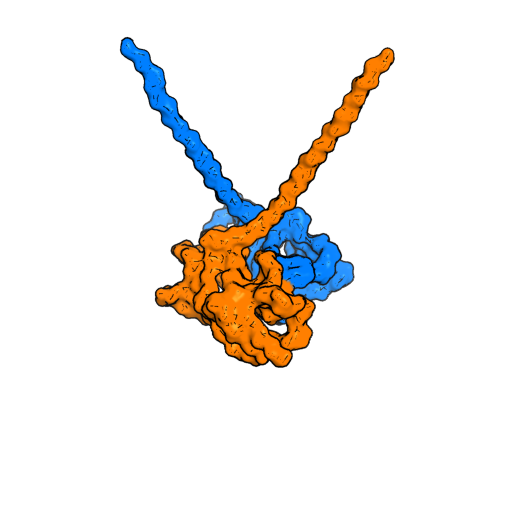5 14.445 -14.812 1 95.12 93 SER A O 1
ATOM 706 N N . HIS A 1 94 ? -11.18 15.328 -13.812 1 96.62 94 HIS A N 1
ATOM 707 C CA . HIS A 1 94 ? -10.945 16.625 -14.43 1 96.62 94 HIS A CA 1
ATOM 708 C C . HIS A 1 94 ? -9.672 17.266 -13.883 1 96.62 94 HIS A C 1
ATOM 710 O O . HIS A 1 94 ? -8.891 17.859 -14.641 1 96.62 94 HIS A O 1
ATOM 716 N N . GLU A 1 95 ? -9.43 17.156 -12.625 1 97 95 GLU A N 1
ATOM 717 C CA . GLU A 1 95 ? -8.289 17.797 -11.984 1 97 95 GLU A CA 1
ATOM 718 C C . GLU A 1 95 ? -7.156 16.797 -11.758 1 97 95 GLU A C 1
ATOM 720 O O . GLU A 1 95 ? -6.074 17.172 -11.305 1 97 95 GLU A O 1
ATOM 725 N N . SER A 1 96 ? -7.426 15.469 -11.977 1 96.69 96 SER A N 1
ATOM 726 C CA . SER A 1 96 ? -6.48 14.398 -11.703 1 96.69 96 SER A CA 1
ATOM 727 C C . SER A 1 96 ? -6.078 14.383 -10.227 1 96.69 96 SER A C 1
ATOM 729 O O . SER A 1 96 ? -4.891 14.312 -9.906 1 96.69 96 SER A O 1
ATOM 731 N N . THR A 1 97 ? -7.125 14.453 -9.328 1 98.06 97 THR A N 1
ATOM 732 C CA . THR A 1 97 ? -6.84 14.5 -7.898 1 98.06 97 THR A CA 1
ATOM 733 C C . THR A 1 97 ? -7.613 13.414 -7.16 1 98.06 97 THR A C 1
ATOM 735 O O . THR A 1 97 ? -8.688 13 -7.598 1 98.06 97 THR A O 1
ATOM 738 N N . TYR A 1 98 ? -6.988 12.953 -6.105 1 98.38 98 TYR A N 1
ATOM 739 C CA . TYR A 1 98 ? -7.684 12.211 -5.062 1 98.38 98 TYR A CA 1
ATOM 740 C C . TYR A 1 98 ? -7.996 13.102 -3.867 1 98.38 98 TYR A C 1
ATOM 742 O O . TYR A 1 98 ? -7.176 13.93 -3.471 1 98.38 98 TYR A O 1
ATOM 750 N N . THR A 1 99 ? -9.219 12.883 -3.301 1 98.88 99 THR A N 1
ATOM 751 C CA . THR A 1 99 ? -9.625 13.578 -2.082 1 98.88 99 THR A CA 1
ATOM 752 C C . THR A 1 99 ? -10.023 12.578 -0.998 1 98.88 99 THR A C 1
ATOM 754 O O . THR A 1 99 ? -10.742 11.617 -1.268 1 98.88 99 THR A O 1
ATOM 757 N N . PHE A 1 100 ? -9.539 12.789 0.182 1 98.88 100 PHE A N 1
ATOM 758 C CA . PHE A 1 100 ? -9.93 11.984 1.335 1 98.88 100 PHE A CA 1
ATOM 759 C C . PHE A 1 100 ? -9.773 12.781 2.625 1 98.88 100 PHE A C 1
ATOM 761 O O . PHE A 1 100 ? -9.203 13.875 2.623 1 98.88 100 PHE A O 1
ATOM 768 N N . GLU A 1 101 ? -10.297 12.234 3.676 1 98.81 101 GLU A N 1
ATOM 769 C CA . GLU A 1 101 ? -10.25 12.922 4.965 1 98.81 101 GLU A CA 1
ATOM 770 C C . 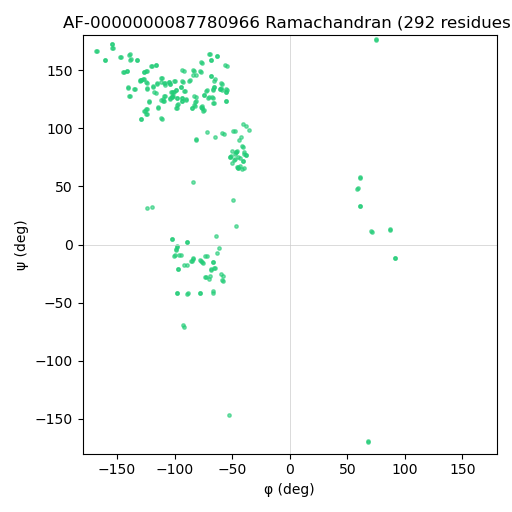GLU A 1 101 ? -9.328 12.203 5.941 1 98.81 101 GLU A C 1
ATOM 772 O O . GLU A 1 101 ? -9.266 10.969 5.953 1 98.81 101 GLU A O 1
ATOM 777 N N . VAL A 1 102 ? -8.641 12.953 6.719 1 98.75 102 VAL A N 1
ATOM 778 C CA . VAL A 1 102 ? -7.91 12.43 7.867 1 98.75 102 VAL A CA 1
ATOM 779 C C . VAL A 1 102 ? -8.195 13.289 9.102 1 98.75 102 VAL A C 1
ATOM 781 O O . VAL A 1 102 ? -8.688 14.414 8.977 1 98.75 102 VAL A O 1
ATOM 784 N N . THR A 1 103 ? -7.988 12.758 10.211 1 98.5 103 THR A N 1
ATOM 785 C CA . THR A 1 103 ? -8.07 13.516 11.461 1 98.5 103 THR A CA 1
ATOM 786 C C . THR A 1 103 ? -6.676 13.82 12 1 98.5 103 THR A C 1
ATOM 788 O O . THR A 1 103 ? -5.832 12.93 12.102 1 98.5 103 THR A O 1
ATOM 791 N N . VAL A 1 104 ? -6.41 15.039 12.227 1 97.75 104 VAL A N 1
ATOM 792 C CA . VAL A 1 104 ? -5.184 15.406 12.938 1 97.75 104 VAL A CA 1
ATOM 793 C C . VAL A 1 104 ? -5.25 14.906 14.375 1 97.75 104 VAL A C 1
ATOM 795 O O . VAL A 1 104 ? -6.211 15.188 15.094 1 97.75 104 VAL A O 1
ATOM 798 N N . PRO A 1 105 ? -4.281 14.18 14.781 1 96.12 105 PRO A N 1
ATOM 799 C CA . PRO A 1 105 ? -4.391 13.578 16.109 1 96.12 105 PRO A CA 1
ATOM 800 C C . PRO A 1 105 ? -4.305 14.609 17.234 1 96.12 105 PRO A C 1
ATOM 802 O O . PRO A 1 105 ? -3.945 15.766 16.984 1 96.12 105 PRO A O 1
ATOM 805 N N . PRO A 1 106 ? -4.727 14.164 18.406 1 94.38 106 PRO A N 1
ATOM 806 C CA . PRO A 1 106 ? -4.527 15.055 19.547 1 94.38 106 PRO A CA 1
ATOM 807 C C . PRO A 1 106 ? -3.053 15.32 19.844 1 94.38 106 PRO A C 1
ATOM 809 O O . PRO A 1 106 ? -2.188 14.539 19.422 1 94.38 106 PRO A O 1
ATOM 812 N N . THR A 1 107 ? -2.795 16.344 20.578 1 89.12 107 THR A N 1
ATOM 813 C CA . THR A 1 107 ? -1.444 16.812 20.875 1 89.12 107 THR A CA 1
ATOM 814 C C . THR A 1 107 ? -0.626 15.703 21.547 1 89.12 107 THR A C 1
ATOM 816 O O . THR A 1 107 ? 0.581 15.602 21.312 1 89.12 107 THR A O 1
ATOM 819 N N . SER A 1 108 ? -1.272 14.867 22.297 1 90 108 SER A N 1
ATOM 820 C CA . SER A 1 108 ? -0.589 13.828 23.062 1 90 108 SER A CA 1
ATOM 821 C C . SER A 1 108 ? 0.081 12.82 22.141 1 90 108 SER A C 1
ATOM 823 O O . SER A 1 108 ? 0.996 12.102 22.547 1 90 108 SER A O 1
ATOM 825 N N . ASP A 1 109 ? -0.335 12.75 20.906 1 91.12 109 ASP A N 1
ATOM 826 C CA . ASP A 1 109 ? 0.194 11.75 19.984 1 91.12 109 ASP A CA 1
ATOM 827 C C . ASP A 1 109 ? 1.471 12.25 19.312 1 91.12 109 ASP A C 1
ATOM 829 O O . ASP A 1 109 ? 2.18 11.477 18.672 1 91.12 109 ASP A O 1
ATOM 833 N N . PHE A 1 110 ? 1.729 13.539 19.422 1 91.12 110 PHE A N 1
ATOM 834 C CA . PHE A 1 110 ? 2.934 14.117 18.844 1 91.12 110 PHE A CA 1
ATOM 835 C C . PHE A 1 110 ? 4.133 13.898 19.766 1 91.12 110 PHE A C 1
ATOM 837 O O . PHE A 1 110 ? 4.504 14.789 20.531 1 91.12 110 PHE A O 1
ATOM 844 N N . ILE A 1 111 ? 4.734 12.828 19.5 1 85.56 111 ILE A N 1
ATOM 845 C CA . ILE A 1 111 ? 5.754 12.438 20.469 1 85.56 111 ILE A CA 1
ATOM 846 C C . ILE A 1 111 ? 7.109 13 20.047 1 85.56 111 ILE A C 1
ATOM 848 O O . ILE A 1 111 ? 8.047 13.039 20.844 1 85.56 111 ILE A O 1
ATOM 852 N N . ASP A 1 112 ? 7.082 13.32 18.844 1 81.69 112 ASP A N 1
ATOM 853 C CA . ASP A 1 112 ? 8.328 13.953 18.406 1 81.69 112 ASP A CA 1
ATOM 854 C C . ASP A 1 112 ? 8.305 15.453 18.672 1 81.69 112 ASP A C 1
ATOM 856 O O . ASP A 1 112 ? 7.234 16.047 18.797 1 81.69 112 ASP A O 1
ATOM 860 N N . GLN A 1 113 ? 9.352 15.969 19.047 1 64.69 113 GLN A N 1
ATOM 861 C CA . GLN A 1 113 ? 9.477 17.312 19.594 1 64.69 113 GLN A CA 1
ATOM 862 C C . GLN A 1 113 ? 8.906 18.344 18.625 1 64.69 113 GLN A C 1
ATOM 864 O O . GLN A 1 113 ? 9.328 18.422 17.469 1 64.69 113 GLN A O 1
ATOM 869 N N . PHE A 1 114 ? 7.969 19.094 19.156 1 65.44 114 PHE A N 1
ATOM 870 C CA . PHE A 1 114 ? 7.293 20.172 18.422 1 65.44 114 PHE A CA 1
ATOM 871 C C . PHE A 1 114 ? 8.281 21.266 18.031 1 65.44 114 PHE A C 1
ATOM 873 O O . PHE A 1 114 ? 7.957 22.125 17.203 1 65.44 114 PHE A O 1
ATOM 880 N N . SER A 1 115 ? 9.391 21.141 18.5 1 67.69 115 SER A N 1
ATOM 881 C CA . SER A 1 115 ? 10.344 22.172 18.141 1 67.69 115 SER A CA 1
ATOM 882 C C . SER A 1 115 ? 10.781 22.047 16.688 1 67.69 115 SER A C 1
ATOM 884 O O . SER A 1 115 ? 11.438 22.953 16.156 1 67.69 115 SER A O 1
ATOM 886 N N . LYS A 1 116 ? 10.422 21 16.078 1 73.19 116 LYS A N 1
ATOM 887 C CA . LYS A 1 116 ? 10.727 20.844 14.664 1 73.19 116 LYS A CA 1
ATOM 888 C C . LYS A 1 116 ? 9.469 20.969 13.812 1 73.19 116 LYS A C 1
ATOM 890 O O . LYS A 1 116 ? 8.383 20.562 14.242 1 73.19 116 LYS A O 1
ATOM 895 N N . PRO A 1 117 ? 9.703 21.703 12.719 1 85.56 117 PRO A N 1
ATOM 896 C CA . PRO A 1 117 ? 8.547 21.734 11.82 1 85.56 117 PRO A CA 1
ATOM 897 C C . PRO A 1 117 ? 8.117 20.359 11.336 1 85.56 117 PRO A C 1
ATOM 899 O O . PRO A 1 117 ? 8.969 19.5 11.094 1 85.56 117 PRO A O 1
ATOM 902 N N . TYR A 1 118 ? 6.844 20.234 11.453 1 93.88 118 TYR A N 1
ATOM 903 C CA . TYR A 1 118 ? 6.312 18.984 10.914 1 93.88 118 TYR A CA 1
ATOM 904 C C . TYR A 1 118 ? 6.078 19.094 9.414 1 93.88 118 TYR A C 1
ATOM 906 O O . TYR A 1 118 ? 5.781 20.172 8.898 1 93.88 118 TYR A O 1
ATOM 914 N N . ASN A 1 119 ? 6.281 18 8.703 1 95.88 119 ASN A N 1
ATOM 915 C CA . ASN A 1 119 ? 5.797 17.797 7.344 1 95.88 119 ASN A CA 1
ATOM 916 C C . ASN A 1 119 ? 4.559 16.906 7.316 1 95.88 119 ASN A C 1
ATOM 918 O O . ASN A 1 119 ? 4.5 15.898 8.023 1 95.88 119 ASN A O 1
ATOM 922 N N . PHE A 1 120 ? 3.629 17.391 6.629 1 97 120 PHE A N 1
ATOM 923 C CA . PHE A 1 120 ? 2.559 16.484 6.211 1 97 120 PHE A CA 1
ATOM 924 C C . PHE A 1 120 ? 3.014 15.602 5.059 1 97 120 PHE A C 1
ATOM 926 O O . PHE A 1 120 ? 3.377 16.109 3.99 1 97 120 PHE A O 1
ATOM 933 N N . ALA A 1 121 ? 3 14.352 5.285 1 97.38 121 ALA A N 1
ATOM 934 C CA . ALA A 1 121 ? 3.562 13.422 4.312 1 97.38 121 ALA A CA 1
ATOM 935 C C . ALA A 1 121 ? 2.498 12.453 3.803 1 97.38 121 ALA A C 1
ATOM 937 O O . ALA A 1 121 ? 1.705 11.922 4.586 1 97.38 121 ALA A O 1
ATOM 938 N N . VAL A 1 122 ? 2.479 12.211 2.516 1 98.25 122 VAL A N 1
ATOM 939 C CA . VAL A 1 122 ? 1.582 11.266 1.855 1 98.25 122 VAL A CA 1
ATOM 940 C C . VAL A 1 122 ? 2.395 10.289 1.008 1 98.25 122 VAL A C 1
ATOM 942 O O . VAL A 1 122 ? 3.08 10.703 0.067 1 98.25 122 VAL A O 1
ATOM 945 N N . SER A 1 123 ? 2.342 9.094 1.387 1 97.19 123 SER A N 1
ATOM 946 C CA . SER A 1 123 ? 2.898 8.031 0.556 1 97.19 123 SER A CA 1
ATOM 947 C C . SER A 1 123 ? 1.828 7.406 -0.33 1 97.19 123 SER A C 1
ATOM 949 O O . SER A 1 123 ? 0.709 7.156 0.122 1 97.19 123 SER A O 1
ATOM 951 N N . GLU A 1 124 ? 2.168 7.199 -1.572 1 96.88 124 GLU A N 1
ATOM 952 C CA . GLU A 1 124 ? 1.308 6.52 -2.537 1 96.88 124 GLU A CA 1
ATOM 953 C C . GLU A 1 124 ? 1.854 5.137 -2.887 1 96.88 124 GLU A C 1
ATOM 955 O O . GLU 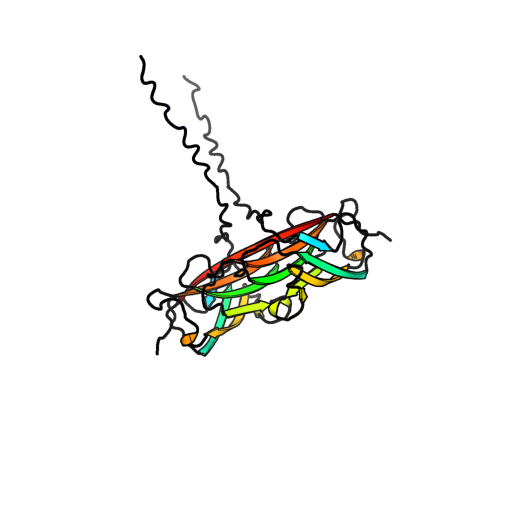A 1 124 ? 3.023 5.004 -3.254 1 96.88 124 GLU A O 1
ATOM 960 N N . TYR A 1 125 ? 1.058 4.191 -2.688 1 96.19 125 TYR A N 1
ATOM 961 C CA . TYR A 1 125 ? 1.281 2.848 -3.207 1 96.19 125 TYR A CA 1
ATOM 962 C C . TYR A 1 125 ? 0.489 2.617 -4.488 1 96.19 125 TYR A C 1
ATOM 964 O O . TYR A 1 125 ? -0.743 2.672 -4.484 1 96.19 125 TYR A O 1
ATOM 972 N N . TYR A 1 126 ? 1.212 2.375 -5.582 1 96.25 126 TYR A N 1
ATOM 973 C CA . TYR A 1 126 ? 0.493 2.291 -6.848 1 96.25 126 TYR A CA 1
ATOM 974 C C . TYR A 1 126 ? 1.154 1.287 -7.785 1 96.25 126 TYR A C 1
ATOM 976 O O . TYR A 1 126 ? 2.289 0.864 -7.551 1 96.25 126 TYR A O 1
ATOM 984 N N . LEU A 1 127 ? 0.437 0.839 -8.766 1 95.81 127 LEU A N 1
ATOM 985 C CA . LEU A 1 127 ? 0.924 -0.034 -9.828 1 95.81 127 LEU A CA 1
ATOM 986 C C . LEU A 1 127 ? 1.283 0.771 -11.078 1 95.81 127 LEU A C 1
ATOM 988 O O . LEU A 1 127 ? 0.454 1.521 -11.594 1 95.81 127 LEU A O 1
ATOM 992 N N . LYS A 1 128 ? 2.514 0.549 -11.492 1 94.38 128 LYS A N 1
ATOM 993 C CA . LYS A 1 128 ? 3.014 1.293 -12.648 1 94.38 128 LYS A CA 1
ATOM 994 C C . LYS A 1 128 ? 2.982 0.437 -13.906 1 94.38 128 LYS A C 1
ATOM 996 O O . LYS A 1 128 ? 3.502 -0.68 -13.922 1 94.38 128 LYS A O 1
ATOM 1001 N N . GLY A 1 129 ? 2.359 1.006 -14.938 1 92.5 129 GLY A N 1
ATOM 1002 C CA . GLY A 1 129 ? 2.398 0.407 -16.266 1 92.5 129 GLY A CA 1
ATOM 1003 C C . GLY A 1 129 ? 1.501 -0.81 -16.391 1 92.5 129 GLY A C 1
ATOM 1004 O O . GLY A 1 129 ? 0.877 -1.236 -15.422 1 92.5 129 GLY A O 1
ATOM 1005 N N . PRO A 1 130 ? 1.464 -1.339 -17.625 1 90.5 130 PRO A N 1
ATOM 1006 C CA . PRO A 1 130 ? 0.53 -2.428 -17.938 1 90.5 130 PRO A CA 1
ATOM 1007 C C . PRO A 1 130 ? 0.892 -3.729 -17.219 1 90.5 130 PRO A C 1
ATOM 1009 O O . PRO A 1 130 ? 0.043 -4.613 -17.078 1 90.5 130 PRO A O 1
ATOM 1012 N N . SER A 1 131 ? 2.16 -3.852 -16.812 1 92.19 131 SER A N 1
ATOM 1013 C CA . SER A 1 131 ? 2.561 -5.078 -16.125 1 92.19 131 SER A CA 1
ATOM 1014 C C . SER A 1 131 ? 2.355 -4.961 -14.625 1 92.19 131 SER A C 1
ATOM 1016 O O . SER A 1 131 ? 2.713 -5.871 -13.867 1 92.19 131 SER A O 1
ATOM 1018 N N . ASN A 1 132 ? 1.846 -3.891 -14.133 1 95.44 132 ASN A N 1
ATOM 1019 C CA . ASN A 1 132 ? 1.524 -3.678 -12.727 1 95.44 132 ASN A CA 1
ATO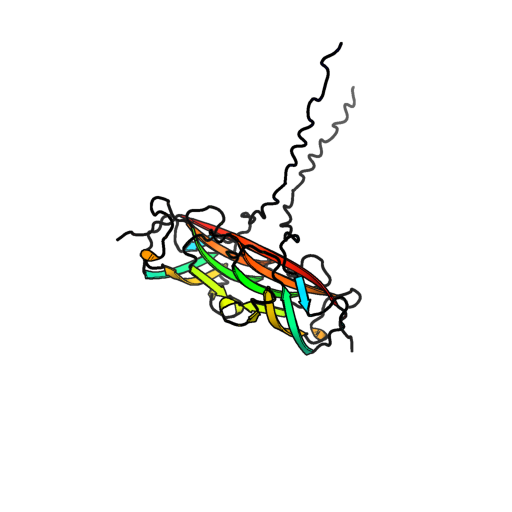M 1020 C C . ASN A 1 132 ? 2.768 -3.766 -11.852 1 95.44 132 ASN A C 1
ATOM 1022 O O . ASN A 1 132 ? 2.781 -4.496 -10.859 1 95.44 132 ASN A O 1
ATOM 1026 N N . VAL A 1 133 ? 3.76 -2.92 -12.133 1 95.5 133 VAL A N 1
ATOM 1027 C CA . VAL A 1 133 ? 4.949 -2.836 -11.289 1 95.5 133 VAL A CA 1
ATOM 1028 C C . VAL A 1 133 ? 4.617 -2.084 -10 1 95.5 133 VAL A C 1
ATOM 1030 O O . VAL A 1 133 ? 4.254 -0.907 -10.039 1 95.5 133 VAL A O 1
ATOM 1033 N N . PRO A 1 134 ? 4.703 -2.818 -8.844 1 95.94 134 PRO A N 1
ATOM 1034 C CA . PRO A 1 134 ? 4.465 -2.076 -7.602 1 95.94 134 PRO A CA 1
ATOM 1035 C C . PRO A 1 134 ? 5.461 -0.937 -7.398 1 95.94 134 PRO A C 1
ATOM 1037 O O . PRO A 1 134 ? 6.668 -1.133 -7.547 1 95.94 134 PRO A O 1
ATOM 1040 N N . THR A 1 135 ? 4.945 0.24 -7.023 1 94.19 135 THR A N 1
ATOM 1041 C CA . THR A 1 135 ? 5.758 1.447 -6.93 1 94.19 135 THR A CA 1
ATOM 1042 C C . THR A 1 135 ? 5.301 2.318 -5.766 1 94.19 135 THR A C 1
ATOM 1044 O O . THR A 1 135 ? 4.117 2.322 -5.414 1 94.19 135 THR A O 1
ATOM 1047 N N . LEU A 1 136 ? 6.293 3.025 -5.199 1 94.56 136 LEU A N 1
ATOM 1048 C CA . LEU A 1 136 ? 5.988 3.957 -4.117 1 94.56 136 LEU A CA 1
ATOM 1049 C C . LEU A 1 136 ? 6.289 5.391 -4.535 1 94.56 136 LEU A C 1
ATOM 1051 O O . LEU A 1 136 ? 7.277 5.645 -5.227 1 94.56 136 LEU A O 1
ATOM 1055 N N . GLY A 1 137 ? 5.391 6.207 -4.129 1 93.12 137 GLY A N 1
ATOM 1056 C CA . GLY A 1 137 ? 5.66 7.637 -4.125 1 93.12 137 GLY A CA 1
ATOM 1057 C C . GLY A 1 137 ? 5.559 8.258 -2.744 1 93.12 137 GLY A C 1
ATOM 1058 O O . GLY A 1 137 ? 4.871 7.73 -1.868 1 93.12 137 GLY A O 1
ATOM 1059 N N . LEU A 1 138 ? 6.281 9.328 -2.596 1 95.62 138 LEU A N 1
ATOM 1060 C CA . LEU A 1 138 ? 6.188 10.094 -1.357 1 95.62 138 LEU A CA 1
ATOM 1061 C C . LEU A 1 138 ? 6.203 11.586 -1.641 1 95.62 138 LEU A C 1
ATOM 1063 O O . LEU A 1 138 ? 7.051 12.078 -2.391 1 95.62 138 LEU A O 1
ATOM 1067 N N . SER A 1 139 ? 5.25 12.25 -1.123 1 95.94 139 SER A N 1
ATOM 1068 C CA . SER A 1 139 ? 5.176 13.711 -1.17 1 95.94 139 SER A CA 1
ATOM 1069 C C . SER A 1 139 ? 5.055 14.297 0.23 1 95.94 139 SER A C 1
ATOM 1071 O O . SER A 1 139 ? 4.477 13.68 1.125 1 95.94 139 SER A O 1
ATOM 1073 N N . GLU A 1 140 ? 5.598 15.461 0.344 1 96.19 140 GLU A N 1
ATOM 1074 C CA . GLU A 1 140 ? 5.566 16.125 1.64 1 96.19 140 GLU A CA 1
ATOM 1075 C C . GLU A 1 140 ? 5.332 17.625 1.479 1 96.19 140 GLU A C 1
ATOM 1077 O O . GLU A 1 140 ? 5.688 18.219 0.454 1 96.19 140 GLU A O 1
ATOM 1082 N N . THR A 1 141 ? 4.68 18.219 2.449 1 96 141 THR A N 1
ATOM 1083 C CA . THR A 1 141 ? 4.547 19.672 2.547 1 96 141 THR A CA 1
ATOM 1084 C C . THR A 1 141 ? 4.68 20.125 3.998 1 96 141 THR A C 1
ATOM 1086 O O . THR A 1 141 ? 4.148 19.5 4.906 1 96 141 THR A O 1
ATOM 1089 N N . PRO A 1 142 ? 5.441 21.172 4.211 1 95.88 142 PRO A N 1
ATOM 1090 C CA . PRO A 1 142 ? 5.551 21.641 5.594 1 95.88 142 PRO A CA 1
ATOM 1091 C C . PRO A 1 142 ? 4.227 22.172 6.145 1 95.88 142 PRO A C 1
ATOM 1093 O O . PRO A 1 142 ? 3.459 22.812 5.414 1 95.88 142 PRO A O 1
ATOM 1096 N N . VAL A 1 143 ? 3.992 21.844 7.457 1 96.31 143 VAL A N 1
ATOM 1097 C CA . VAL A 1 143 ? 2.82 22.344 8.156 1 96.31 143 VAL A CA 1
ATOM 1098 C C . VAL A 1 143 ? 3.209 22.781 9.57 1 96.31 143 VAL A C 1
ATOM 1100 O O . VAL A 1 143 ? 4.285 22.438 10.062 1 96.31 143 VAL A O 1
ATOM 1103 N N . THR A 1 144 ? 2.377 23.594 10.117 1 93.62 144 THR A N 1
ATOM 1104 C CA . THR A 1 144 ? 2.514 23.984 11.516 1 93.62 144 THR A CA 1
ATOM 1105 C C . THR A 1 144 ? 1.41 23.359 12.367 1 93.62 144 THR A C 1
ATOM 1107 O O . THR A 1 144 ? 0.239 23.375 11.984 1 93.62 144 THR A O 1
ATOM 1110 N N . ILE A 1 145 ? 1.79 22.703 13.43 1 94.25 145 ILE A N 1
ATOM 1111 C CA . ILE A 1 145 ? 0.809 22.141 14.359 1 94.25 145 ILE A CA 1
ATOM 1112 C C . ILE A 1 145 ? 0.557 23.141 15.492 1 94.25 145 ILE A C 1
ATOM 1114 O O . ILE A 1 145 ? 1.486 23.516 16.203 1 94.25 145 ILE A O 1
ATOM 1118 N N . LYS A 1 146 ? -0.692 23.469 15.602 1 91.38 146 LYS A N 1
ATOM 1119 C CA . LYS A 1 146 ? -1.047 24.391 16.688 1 91.38 146 LYS A CA 1
ATOM 1120 C C . LYS A 1 146 ? -0.821 23.734 18.047 1 91.38 146 LYS A C 1
ATOM 1122 O O . LYS A 1 146 ? -1.223 22.594 18.266 1 91.38 146 LYS A O 1
ATOM 1127 N N . GLN A 1 147 ? -0.051 24.234 18.906 1 81.19 147 GLN A N 1
ATOM 1128 C CA . GLN A 1 147 ? 0.209 23.734 20.25 1 81.19 147 GLN A CA 1
ATOM 1129 C C . GLN A 1 147 ? -0.706 24.406 21.266 1 81.19 147 GLN A C 1
ATOM 1131 O O . GLN A 1 147 ? -1.063 25.578 21.125 1 81.19 147 GLN A O 1
ATOM 1136 N N . ASP A 1 148 ? -1.446 23.516 22.078 1 65.75 148 ASP A N 1
ATOM 1137 C CA . ASP A 1 148 ? -2.148 24.156 23.203 1 65.75 148 ASP A CA 1
ATOM 1138 C C . ASP A 1 148 ? -1.164 24.734 24.219 1 65.75 148 ASP A C 1
ATOM 1140 O O . ASP A 1 148 ? -0.041 24.234 24.344 1 65.75 148 ASP A O 1
ATOM 1144 N N . MET B 1 1 ? 45.75 20.203 -45.375 1 26.77 1 MET B N 1
ATOM 1145 C CA . MET B 1 1 ? 44.531 20.562 -44.656 1 26.77 1 MET B CA 1
ATOM 1146 C C . MET B 1 1 ? 44 19.359 -43.875 1 26.77 1 MET B C 1
ATOM 1148 O O . MET B 1 1 ? 43.781 18.297 -44.469 1 26.77 1 MET B O 1
ATOM 1152 N N . SER B 1 2 ? 44.344 19.266 -42.5 1 33.31 2 SER B N 1
ATOM 1153 C CA . SER B 1 2 ? 44.281 18.266 -41.406 1 33.31 2 SER B CA 1
ATOM 1154 C C . SER B 1 2 ? 42.844 17.922 -41.062 1 33.31 2 SER B C 1
ATOM 1156 O O . SER B 1 2 ? 42.031 18.812 -40.812 1 33.31 2 SER B O 1
ATOM 1158 N N . LEU B 1 3 ? 42.219 16.875 -41.656 1 36.84 3 LEU B N 1
ATOM 1159 C CA . LEU B 1 3 ? 40.969 16.156 -41.438 1 36.84 3 LEU B CA 1
ATOM 1160 C C . LEU B 1 3 ? 40.812 15.766 -40 1 36.84 3 LEU B C 1
ATOM 1162 O O . LEU B 1 3 ? 41.406 14.781 -39.531 1 36.84 3 LEU B O 1
ATOM 1166 N N . SER B 1 4 ? 41.25 16.688 -39.062 1 42.41 4 SER B N 1
ATOM 1167 C CA . SER B 1 4 ? 41 16.453 -37.656 1 42.41 4 SER B CA 1
ATOM 1168 C C . SER B 1 4 ? 39.531 16.109 -37.406 1 42.41 4 SER B C 1
ATOM 1170 O O . SER B 1 4 ? 38.656 16.922 -37.719 1 42.41 4 SER B O 1
ATOM 1172 N N . ASN B 1 5 ? 39.094 14.852 -37.875 1 40.5 5 ASN B N 1
ATOM 1173 C CA . ASN B 1 5 ? 37.875 14.109 -37.594 1 40.5 5 ASN B CA 1
ATOM 1174 C C . ASN B 1 5 ? 37.406 14.305 -36.156 1 40.5 5 ASN B C 1
ATOM 1176 O O . ASN B 1 5 ? 38.188 14.148 -35.219 1 40.5 5 ASN B O 1
ATOM 1180 N N . THR B 1 6 ? 36.406 15.211 -35.875 1 38.12 6 THR B N 1
ATOM 1181 C CA . THR B 1 6 ? 35.5 15.539 -34.781 1 38.12 6 THR B CA 1
ATOM 1182 C C . THR B 1 6 ? 34.969 14.266 -34.125 1 38.12 6 THR B C 1
ATOM 1184 O O . THR B 1 6 ? 34.219 13.492 -34.75 1 38.12 6 THR B O 1
ATOM 1187 N N . ILE B 1 7 ? 35.812 13.461 -33.469 1 38.5 7 ILE B N 1
ATOM 1188 C CA . ILE B 1 7 ? 35.344 12.414 -32.562 1 38.5 7 ILE B CA 1
ATOM 1189 C C . ILE B 1 7 ? 34.156 12.938 -31.719 1 38.5 7 ILE B C 1
ATOM 1191 O O . ILE B 1 7 ? 34.312 13.922 -31 1 38.5 7 ILE B O 1
ATOM 1195 N N . LEU B 1 8 ? 32.938 12.891 -32.219 1 33.34 8 LEU B N 1
ATOM 1196 C CA . LEU B 1 8 ? 31.672 13.164 -31.547 1 33.34 8 LEU B CA 1
ATOM 1197 C C . LEU B 1 8 ? 31.625 12.516 -30.172 1 33.34 8 LEU B C 1
ATOM 1199 O O . LEU B 1 8 ? 31.75 11.289 -30.062 1 33.34 8 LEU B O 1
ATOM 1203 N N . LYS B 1 9 ? 32.062 13.164 -29.031 1 35.66 9 LYS B N 1
ATOM 1204 C CA . LYS B 1 9 ? 31.906 12.836 -27.609 1 35.66 9 LYS B CA 1
ATOM 1205 C C . LYS B 1 9 ? 30.469 12.414 -27.312 1 35.66 9 LYS B C 1
ATOM 1207 O O . LYS B 1 9 ? 29.547 13.242 -27.375 1 35.66 9 LYS B O 1
ATOM 1212 N N . PHE B 1 10 ? 29.953 11.273 -27.812 1 35.38 10 PHE B N 1
ATOM 1213 C CA . PHE B 1 10 ? 28.672 10.75 -27.312 1 35.38 10 PHE B CA 1
ATOM 1214 C C . PHE B 1 10 ? 28.672 10.695 -25.797 1 35.38 10 PHE B C 1
ATOM 1216 O O . PHE B 1 10 ? 29.453 9.953 -25.203 1 35.38 10 PHE B O 1
ATOM 1223 N N . ALA B 1 11 ? 28.438 11.766 -25.078 1 34.44 11 ALA B N 1
ATOM 1224 C CA . ALA B 1 11 ? 28.094 11.734 -23.672 1 34.44 11 ALA B CA 1
ATOM 1225 C C . ALA B 1 11 ? 27 10.695 -23.406 1 34.44 11 ALA B C 1
ATOM 1227 O O . ALA B 1 11 ? 25.875 10.82 -23.906 1 34.44 11 ALA B O 1
ATOM 1228 N N . LEU B 1 12 ? 27.297 9.438 -23.344 1 33.69 12 LEU B N 1
ATOM 1229 C CA . LEU B 1 12 ? 26.391 8.438 -22.781 1 33.69 12 LEU B CA 1
ATOM 1230 C C . LEU B 1 12 ? 25.703 8.977 -21.531 1 33.69 12 LEU B C 1
ATOM 1232 O O . LEU B 1 12 ? 26.359 9.195 -20.5 1 33.69 12 LEU B O 1
ATOM 1236 N N . LEU B 1 13 ? 24.812 9.867 -21.734 1 35.62 13 LEU B N 1
ATOM 1237 C CA . LEU B 1 13 ? 23.922 10.156 -20.609 1 35.62 13 LEU B CA 1
ATOM 1238 C C . LEU B 1 13 ? 23.375 8.867 -20 1 35.62 13 LEU B C 1
ATOM 1240 O O . LEU B 1 13 ? 22.562 8.18 -20.641 1 35.62 13 LEU B O 1
ATOM 1244 N N . PHE B 1 14 ? 24.156 8.141 -19.312 1 33.22 14 PHE B N 1
ATOM 1245 C CA . PHE B 1 14 ? 23.641 7.121 -18.406 1 33.22 14 PHE B CA 1
ATOM 1246 C C . PHE B 1 14 ? 22.453 7.648 -17.609 1 33.22 14 PHE B C 1
ATOM 1248 O O . PHE B 1 14 ? 22.609 8.492 -16.734 1 33.22 14 PHE B O 1
ATOM 1255 N N . SER B 1 15 ? 21.344 7.727 -18.344 1 34.06 15 SER B N 1
ATOM 1256 C CA . SER B 1 15 ? 20.125 7.855 -17.547 1 34.06 15 SER B CA 1
ATOM 1257 C C . SER B 1 15 ? 20.047 6.766 -16.484 1 34.06 15 SER B C 1
ATOM 1259 O O . SER B 1 15 ? 19.906 5.586 -16.812 1 34.06 15 SER B O 1
ATOM 1261 N N . VAL B 1 16 ? 20.75 6.844 -15.492 1 31.91 16 VAL B N 1
ATOM 1262 C CA . VAL B 1 16 ? 20.516 5.992 -14.336 1 31.91 16 VAL B CA 1
ATOM 1263 C C . VAL B 1 16 ? 19.016 5.957 -14.016 1 31.91 16 VAL B C 1
ATOM 1265 O O . VAL B 1 16 ? 18.469 6.918 -13.469 1 31.91 16 VAL B O 1
ATOM 1268 N N . ALA B 1 17 ? 18.297 5.363 -14.969 1 34 17 ALA B N 1
ATOM 1269 C CA . ALA B 1 17 ? 16.984 4.98 -14.461 1 34 17 ALA B CA 1
ATOM 1270 C C . ALA B 1 17 ? 17.094 4.285 -13.109 1 34 17 ALA B C 1
ATOM 1272 O O . ALA B 1 17 ? 17.641 3.182 -13.016 1 34 17 ALA B O 1
ATOM 1273 N N . LEU B 1 18 ? 17.25 5.027 -12.094 1 35.06 18 LEU B N 1
ATOM 1274 C CA . LEU B 1 18 ? 17.141 4.441 -10.766 1 35.06 18 LEU B CA 1
ATOM 1275 C C . LEU B 1 18 ? 15.953 3.494 -10.688 1 35.06 18 LEU B C 1
ATOM 1277 O O . LEU B 1 18 ? 14.797 3.936 -10.68 1 35.06 18 LEU B O 1
ATOM 1281 N N . VAL B 1 19 ? 16.094 2.455 -11.391 1 37.03 19 VAL B N 1
ATOM 1282 C CA . VAL B 1 19 ? 15.156 1.356 -11.172 1 37.03 19 VAL B CA 1
ATOM 1283 C C . VAL B 1 19 ? 15.031 1.079 -9.68 1 37.03 19 VAL B C 1
ATOM 1285 O O . VAL B 1 19 ? 16.031 0.846 -9 1 37.03 19 VAL B O 1
ATOM 1288 N N . TYR B 1 20 ? 13.992 1.626 -9.047 1 39.25 20 TYR B N 1
ATOM 1289 C CA . TYR B 1 20 ? 13.578 1.201 -7.719 1 39.25 20 TYR B CA 1
ATOM 1290 C C . TYR B 1 20 ? 13.672 -0.313 -7.574 1 39.25 20 TYR B C 1
ATOM 1292 O O . TYR B 1 20 ? 12.914 -1.051 -8.219 1 39.25 20 TYR B O 1
ATOM 1300 N N . GLN B 1 21 ? 14.875 -0.731 -7.395 1 39.88 21 GLN B N 1
ATOM 1301 C CA . GLN B 1 21 ? 14.945 -2.162 -7.117 1 39.88 21 GLN B CA 1
ATOM 1302 C C . GLN B 1 21 ? 14.109 -2.523 -5.887 1 39.88 21 GLN B C 1
ATOM 1304 O O . GLN B 1 21 ? 14.258 -1.906 -4.832 1 39.88 21 GLN B O 1
ATOM 1309 N N . LEU B 1 22 ? 12.891 -2.943 -6.086 1 50.09 22 LEU B N 1
ATOM 1310 C CA . LEU B 1 22 ? 12.18 -3.635 -5.016 1 50.09 22 LEU B CA 1
ATOM 1311 C C . LEU B 1 22 ? 13.125 -4.555 -4.246 1 50.09 22 LEU B C 1
ATOM 1313 O O . LEU B 1 22 ? 13.727 -5.461 -4.828 1 50.09 22 LEU B O 1
ATOM 1317 N N . SER B 1 23 ? 13.977 -3.916 -3.33 1 47.91 23 SER B N 1
ATOM 1318 C CA . SER B 1 23 ? 14.969 -4.637 -2.537 1 47.91 23 SER B CA 1
ATOM 1319 C C . SER B 1 23 ? 14.438 -5.988 -2.08 1 47.91 23 SER B C 1
ATOM 1321 O O . SER B 1 23 ? 13.375 -6.066 -1.466 1 47.91 23 SER B O 1
ATOM 1323 N N . GLY B 1 24 ? 14.828 -7.031 -2.705 1 47.88 24 GLY B N 1
ATOM 1324 C CA . GLY B 1 24 ? 14.609 -8.438 -2.402 1 47.88 24 GLY B CA 1
ATOM 1325 C C . GLY B 1 24 ? 15.125 -8.844 -1.032 1 47.88 24 GLY B C 1
ATOM 1326 O O . GLY B 1 24 ? 14.758 -9.898 -0.513 1 47.88 24 GLY B O 1
ATOM 1327 N N . ILE B 1 25 ? 16.109 -8.234 -0.448 1 47.78 25 ILE B N 1
ATOM 1328 C CA . ILE B 1 25 ? 16.766 -8.914 0.667 1 47.78 25 ILE B CA 1
ATOM 1329 C C . ILE B 1 25 ? 15.82 -8.953 1.869 1 47.78 25 ILE B C 1
ATOM 1331 O O . ILE B 1 25 ? 15.812 -9.93 2.625 1 47.78 25 ILE B O 1
ATOM 1335 N N . ASN B 1 26 ? 14.898 -7.973 2.055 1 56.34 26 ASN B N 1
ATOM 1336 C CA . ASN B 1 26 ? 14.055 -8.016 3.248 1 56.34 26 ASN B CA 1
ATOM 1337 C C . ASN B 1 26 ? 12.578 -8.117 2.887 1 56.34 26 ASN B C 1
ATOM 1339 O O . ASN B 1 26 ? 11.711 -7.77 3.691 1 56.34 26 ASN B O 1
ATOM 1343 N N . ALA B 1 27 ? 12.57 -8.828 1.731 1 70.56 27 ALA B N 1
ATOM 1344 C CA . ALA B 1 27 ? 11.203 -9.086 1.298 1 70.56 27 ALA B CA 1
ATOM 1345 C C . ALA B 1 27 ? 10.625 -10.32 1.998 1 70.56 27 ALA B C 1
ATOM 1347 O O . ALA B 1 27 ? 11.375 -11.188 2.451 1 70.56 27 ALA B O 1
ATOM 1348 N N . ASN B 1 28 ? 9.383 -10.344 2.195 1 90.19 28 ASN B N 1
ATOM 1349 C CA . ASN B 1 28 ? 8.648 -11.5 2.697 1 90.19 28 ASN B CA 1
ATOM 1350 C C . ASN B 1 28 ? 8.875 -12.727 1.822 1 90.19 28 ASN B C 1
ATOM 1352 O O . ASN B 1 28 ? 9.422 -12.625 0.722 1 90.19 28 ASN B O 1
ATOM 1356 N N . SER B 1 29 ? 8.719 -13.898 2.422 1 96.25 29 SER B N 1
ATOM 1357 C CA . SER B 1 29 ? 8.734 -15.156 1.685 1 96.25 29 SER B CA 1
ATOM 1358 C C . SER B 1 29 ? 7.332 -15.727 1.522 1 96.25 29 SER B C 1
ATOM 1360 O O . SER B 1 29 ? 6.527 -15.688 2.459 1 96.25 29 SER B O 1
ATOM 1362 N N . ILE B 1 30 ? 7.172 -16.188 0.355 1 98.12 30 ILE B N 1
ATOM 1363 C CA . ILE B 1 30 ? 5.898 -16.875 0.135 1 98.12 30 ILE B CA 1
ATOM 1364 C C . ILE B 1 30 ? 6.004 -18.328 0.593 1 98.12 30 ILE B C 1
ATOM 1366 O O . ILE B 1 30 ? 6.797 -19.094 0.051 1 98.12 30 ILE B O 1
ATOM 1370 N N . VAL B 1 31 ? 5.203 -18.688 1.585 1 98.56 31 VAL B N 1
ATOM 1371 C CA . VAL B 1 31 ? 5.137 -20.047 2.113 1 98.56 31 VAL B CA 1
ATOM 1372 C C . VAL B 1 31 ? 4.102 -20.859 1.333 1 98.56 31 VAL B C 1
ATOM 1374 O O . VAL B 1 31 ? 4.305 -22.047 1.067 1 98.56 31 VAL B O 1
ATOM 1377 N N . SER B 1 32 ? 2.967 -20.25 1.03 1 98.69 32 SER B N 1
ATOM 1378 C CA . SER B 1 32 ? 1.902 -20.766 0.183 1 98.69 32 SER B CA 1
ATOM 1379 C C . SER B 1 32 ? 1.397 -19.719 -0.793 1 98.69 32 SER B C 1
ATOM 1381 O O . SER B 1 32 ? 1.115 -18.578 -0.398 1 98.69 32 SER B O 1
ATOM 1383 N N . PRO B 1 33 ? 1.246 -20.141 -2.076 1 98.56 33 PRO B N 1
ATOM 1384 C CA . PRO B 1 33 ? 1.454 -21.453 -2.689 1 98.56 33 PRO B CA 1
ATOM 1385 C C . PRO B 1 33 ? 2.924 -21.859 -2.717 1 98.56 33 PRO B C 1
ATOM 1387 O O . PRO B 1 33 ? 3.809 -21.016 -2.58 1 98.56 33 PRO B O 1
ATOM 1390 N N . LYS B 1 34 ? 3.176 -23.141 -2.844 1 98.31 34 LYS B N 1
ATOM 1391 C CA . LYS B 1 34 ? 4.527 -23.672 -2.965 1 98.31 34 LYS B CA 1
ATOM 1392 C C . LYS B 1 34 ? 5.086 -23.453 -4.367 1 98.31 34 LYS B C 1
ATOM 1394 O O . LYS B 1 34 ? 4.324 -23.281 -5.324 1 98.31 34 LYS B O 1
ATOM 1399 N N . PRO B 1 35 ? 6.465 -23.453 -4.418 1 97 35 PRO B N 1
ATOM 1400 C CA . PRO B 1 35 ? 7.047 -23.344 -5.762 1 97 35 PRO B CA 1
ATOM 1401 C C . PRO B 1 35 ? 6.543 -24.422 -6.707 1 97 35 PRO B C 1
ATOM 1403 O O . PRO B 1 35 ? 6.48 -25.609 -6.332 1 97 35 PRO B O 1
ATOM 1406 N N . ASN B 1 36 ? 6.098 -24.016 -7.949 1 96.12 36 ASN B N 1
ATOM 1407 C CA . ASN B 1 36 ? 5.668 -24.859 -9.055 1 96.12 36 ASN B CA 1
ATOM 1408 C C . ASN B 1 36 ? 4.328 -25.531 -8.766 1 96.12 36 ASN B C 1
ATOM 1410 O O . ASN B 1 36 ? 3.932 -26.469 -9.469 1 96.12 36 ASN B O 1
ATOM 1414 N N . GLN B 1 37 ? 3.715 -25.078 -7.742 1 97 37 GLN B N 1
ATOM 1415 C CA . GLN B 1 37 ? 2.367 -25.578 -7.496 1 97 37 GLN B CA 1
ATOM 1416 C C . GLN B 1 37 ? 1.442 -25.266 -8.672 1 97 37 GLN B C 1
ATOM 1418 O O . GLN B 1 37 ? 1.496 -24.172 -9.242 1 97 37 GLN B O 1
ATOM 1423 N N . THR B 1 38 ? 0.591 -26.25 -9.023 1 95.75 38 THR B N 1
ATOM 1424 C CA . THR B 1 38 ? -0.431 -26.016 -10.039 1 95.75 38 THR B CA 1
ATOM 1425 C C . THR B 1 38 ? -1.656 -25.344 -9.43 1 95.75 38 THR B C 1
ATOM 1427 O O . THR B 1 38 ? -2.18 -25.797 -8.406 1 95.75 38 THR B O 1
ATOM 1430 N N . LEU B 1 39 ? -2.045 -24.25 -10.039 1 96.5 39 LEU B N 1
ATOM 1431 C CA . LEU B 1 39 ? -3.24 -23.516 -9.633 1 96.5 39 LEU B CA 1
ATOM 1432 C C . LEU B 1 39 ? -4.352 -23.672 -10.664 1 96.5 39 LEU B C 1
ATOM 1434 O O . LEU B 1 39 ? -4.098 -23.609 -11.875 1 96.5 39 LEU B O 1
ATOM 1438 N N . ASN B 1 40 ? -5.543 -23.844 -10.125 1 95.31 40 ASN B N 1
ATOM 1439 C CA . ASN B 1 40 ? -6.703 -23.969 -11.008 1 95.31 40 ASN B CA 1
ATOM 1440 C C . ASN B 1 40 ? -7.461 -22.641 -11.117 1 95.31 40 ASN B C 1
ATOM 1442 O O . ASN B 1 40 ? -7.793 -22.031 -10.102 1 95.31 40 ASN B O 1
ATOM 1446 N N . PRO B 1 41 ? -7.762 -22.297 -12.359 1 93.75 41 PRO B N 1
ATOM 1447 C CA . PRO B 1 41 ? -8.617 -21.125 -12.5 1 93.75 41 PRO B CA 1
ATOM 1448 C C . PRO B 1 41 ? -9.914 -21.234 -11.703 1 93.75 41 PRO B C 1
ATOM 1450 O O . PRO B 1 41 ? -10.539 -22.312 -11.688 1 93.75 41 PRO B O 1
ATOM 1453 N N . GLY B 1 42 ? -10.211 -20.156 -10.992 1 95.56 42 GLY B N 1
ATOM 1454 C CA . GLY B 1 42 ? -11.445 -20.125 -10.227 1 95.56 42 GLY B CA 1
ATOM 1455 C C . GLY B 1 42 ? -11.273 -20.625 -8.805 1 95.56 42 GLY B C 1
ATOM 1456 O O . GLY B 1 42 ? -12.148 -20.422 -7.957 1 95.56 42 GLY B O 1
ATOM 1457 N N . GLU B 1 43 ? -10.203 -21.203 -8.484 1 97.31 43 GLU B N 1
ATOM 1458 C CA . GLU B 1 43 ? -10.039 -21.766 -7.148 1 97.31 43 GLU B CA 1
ATOM 1459 C C . GLU B 1 43 ? -9.758 -20.688 -6.117 1 97.31 43 GLU B C 1
ATOM 1461 O O . GLU B 1 43 ? -9.148 -19.672 -6.434 1 97.31 43 GLU B O 1
ATOM 1466 N N . LYS B 1 44 ? -10.227 -20.953 -4.918 1 98.31 44 LYS B N 1
ATOM 1467 C CA . LYS B 1 44 ? -9.812 -20.141 -3.771 1 98.31 44 LYS B CA 1
ATOM 1468 C C . LYS B 1 44 ? -8.469 -20.609 -3.227 1 98.31 44 LYS B C 1
ATOM 1470 O O . LYS B 1 44 ? -8.305 -21.781 -2.879 1 98.31 44 LYS B O 1
ATOM 1475 N N . LEU B 1 45 ? -7.555 -19.75 -3.189 1 98.69 45 LEU B N 1
ATOM 1476 C CA . LEU B 1 45 ? -6.191 -20.047 -2.773 1 98.69 45 LEU B CA 1
ATOM 1477 C C . LEU B 1 45 ? -5.879 -19.406 -1.428 1 98.69 45 LEU B C 1
ATOM 1479 O O . LEU B 1 45 ? -6.07 -18.203 -1.254 1 98.69 45 LEU B O 1
ATOM 1483 N N . VAL B 1 46 ? -5.449 -20.188 -0.473 1 98.88 46 VAL B N 1
ATOM 1484 C CA . VAL B 1 46 ? -4.922 -19.656 0.778 1 98.88 46 VAL B CA 1
ATOM 1485 C C . VAL B 1 46 ? -3.455 -19.266 0.598 1 98.88 46 VAL B C 1
ATOM 1487 O O . VAL B 1 46 ? -2.617 -20.125 0.294 1 98.88 46 VAL B O 1
ATOM 1490 N N . VAL B 1 47 ? -3.129 -18.047 0.782 1 98.94 47 VAL B N 1
ATOM 1491 C CA . VAL B 1 47 ? -1.782 -17.5 0.656 1 98.94 47 VAL B CA 1
ATOM 1492 C C . VAL B 1 47 ? -1.169 -17.312 2.041 1 98.94 47 VAL B C 1
ATOM 1494 O O . VAL B 1 47 ? -1.815 -16.781 2.947 1 98.94 47 VAL B O 1
ATOM 1497 N N . VAL B 1 48 ? 0.007 -17.781 2.205 1 98.88 48 VAL B N 1
ATOM 1498 C CA . VAL B 1 48 ? 0.762 -17.578 3.438 1 98.88 48 VAL B CA 1
ATOM 1499 C C . VAL B 1 48 ? 2.086 -16.875 3.125 1 98.88 48 VAL B C 1
ATOM 1501 O O . VAL B 1 48 ? 2.873 -17.375 2.311 1 98.88 48 VAL B O 1
ATOM 1504 N N . VAL B 1 49 ? 2.307 -15.797 3.723 1 98.5 49 VAL B N 1
ATOM 1505 C CA . VAL B 1 49 ? 3.529 -15.016 3.562 1 98.5 49 VAL B CA 1
ATOM 1506 C C . VAL B 1 49 ? 4.266 -14.93 4.895 1 98.5 49 VAL B C 1
ATOM 1508 O O . VAL B 1 49 ? 3.67 -14.586 5.922 1 98.5 49 VAL B O 1
ATOM 1511 N N . LYS B 1 50 ? 5.531 -15.203 4.867 1 97.88 50 LYS B N 1
ATOM 1512 C CA . LYS B 1 50 ? 6.375 -15.102 6.055 1 97.88 50 LYS B CA 1
ATOM 1513 C C . LYS B 1 50 ? 7.133 -13.781 6.086 1 97.88 50 LYS B C 1
ATOM 1515 O O . LYS B 1 50 ? 7.793 -13.414 5.109 1 97.88 50 LYS B O 1
ATOM 1520 N N . LYS B 1 51 ? 6.891 -13.031 7.109 1 95.31 51 LYS B N 1
ATOM 1521 C CA . LYS B 1 51 ? 7.691 -11.828 7.324 1 95.31 51 LYS B CA 1
ATOM 1522 C C . LYS B 1 51 ? 9.117 -12.18 7.73 1 95.31 51 LYS B C 1
ATOM 1524 O O . LYS B 1 51 ? 9.336 -12.875 8.727 1 95.31 51 LYS B O 1
ATOM 1529 N N . ASN B 1 52 ? 10.117 -11.641 7.012 1 90.69 52 ASN B N 1
ATOM 1530 C CA . ASN B 1 52 ? 11.516 -11.969 7.277 1 90.69 52 ASN B CA 1
ATOM 1531 C C . ASN B 1 52 ? 12.188 -10.922 8.164 1 90.69 52 ASN B C 1
ATOM 1533 O O . ASN B 1 52 ? 13.227 -11.188 8.766 1 90.69 52 ASN B O 1
ATOM 1537 N N . SER B 1 53 ? 11.57 -9.781 8.148 1 86.38 53 SER B N 1
ATOM 1538 C CA . SER B 1 53 ? 12.148 -8.742 8.992 1 86.38 53 SER B CA 1
ATOM 1539 C C . SER B 1 53 ? 12.039 -9.109 10.469 1 86.38 53 SER B C 1
ATOM 1541 O O . SER B 1 53 ? 10.992 -9.586 10.914 1 86.38 53 SER B O 1
ATOM 1543 N N . THR B 1 54 ? 13.102 -8.891 11.156 1 83.69 54 THR B N 1
ATOM 1544 C CA . THR B 1 54 ? 13.086 -9.133 12.594 1 83.69 54 THR B CA 1
ATOM 1545 C C . THR B 1 54 ? 12.859 -7.828 13.359 1 83.69 54 THR B C 1
ATOM 1547 O O . THR B 1 54 ? 12.812 -7.824 14.594 1 83.69 54 THR B O 1
ATOM 1550 N N . ASP B 1 55 ? 12.758 -6.801 12.664 1 87.44 55 ASP B N 1
ATOM 1551 C CA . ASP B 1 55 ? 12.484 -5.52 13.305 1 87.44 55 ASP B CA 1
ATOM 1552 C C . ASP B 1 55 ? 11.016 -5.406 13.711 1 87.44 55 ASP B C 1
ATOM 1554 O O . ASP B 1 55 ? 10.133 -5.336 12.859 1 87.44 55 ASP B O 1
ATOM 1558 N N . SER B 1 56 ? 10.734 -5.281 14.961 1 88.62 56 SER B N 1
ATOM 1559 C CA . SER B 1 56 ? 9.383 -5.297 15.5 1 88.62 56 SER B CA 1
ATOM 1560 C C . SER B 1 56 ? 8.656 -3.986 15.211 1 88.62 56 SER B C 1
ATOM 1562 O O . SER B 1 56 ? 7.434 -3.898 15.367 1 88.62 56 SER B O 1
ATOM 1564 N N . THR B 1 57 ? 9.375 -2.98 14.844 1 91.5 57 THR B N 1
ATOM 1565 C CA . THR B 1 57 ? 8.727 -1.699 14.586 1 91.5 57 THR B CA 1
ATOM 1566 C C . THR B 1 57 ? 8.172 -1.648 13.172 1 91.5 57 THR B C 1
ATOM 1568 O O . THR B 1 57 ? 7.387 -0.759 12.836 1 91.5 57 THR B O 1
ATOM 1571 N N . ASP B 1 58 ? 8.562 -2.609 12.352 1 93.44 58 ASP B N 1
ATOM 1572 C CA . ASP B 1 58 ? 8.008 -2.662 11 1 93.44 58 ASP B CA 1
ATOM 1573 C C . ASP B 1 58 ? 6.516 -2.98 11.023 1 93.44 58 ASP B C 1
ATOM 1575 O O . ASP B 1 58 ? 6.082 -3.881 11.75 1 93.44 58 ASP B O 1
ATOM 1579 N N . GLN B 1 59 ? 5.801 -2.271 10.305 1 94.62 59 GLN B N 1
ATOM 1580 C CA . GLN B 1 59 ? 4.355 -2.471 10.25 1 94.62 59 GLN B CA 1
ATOM 1581 C C . GLN B 1 59 ? 3.885 -2.688 8.812 1 94.62 59 GLN B C 1
ATOM 1583 O O . GLN B 1 59 ? 3.971 -1.78 7.984 1 94.62 59 GLN B O 1
ATOM 1588 N N . THR B 1 60 ? 3.352 -3.844 8.508 1 96.31 60 THR B N 1
ATOM 1589 C CA . THR B 1 60 ? 2.756 -4.102 7.203 1 96.31 60 THR B CA 1
ATOM 1590 C C . THR B 1 60 ? 1.403 -3.404 7.082 1 96.31 60 THR B C 1
ATOM 1592 O O . THR B 1 60 ? 0.553 -3.527 7.965 1 96.31 60 THR B O 1
ATOM 1595 N N . LEU B 1 61 ? 1.241 -2.648 6.008 1 97.81 61 LEU B N 1
ATOM 1596 C CA . LEU B 1 61 ? -0.01 -1.935 5.777 1 97.81 61 LEU B CA 1
ATOM 1597 C C . LEU B 1 61 ? -0.912 -2.711 4.824 1 97.81 61 LEU B C 1
ATOM 1599 O O . LEU B 1 61 ? -2.119 -2.822 5.055 1 97.81 61 LEU B O 1
ATOM 1603 N N . ALA B 1 62 ? -0.37 -3.246 3.826 1 97.81 62 ALA B N 1
ATOM 1604 C CA . ALA B 1 62 ? -1.159 -3.924 2.801 1 97.81 62 ALA B CA 1
ATOM 1605 C C . ALA B 1 62 ? -0.292 -4.875 1.981 1 97.81 62 ALA B C 1
ATOM 1607 O O . ALA B 1 62 ? 0.933 -4.734 1.945 1 97.81 62 ALA B O 1
ATOM 1608 N N . PHE B 1 63 ? -0.961 -5.805 1.367 1 97.94 63 PHE B N 1
ATOM 1609 C CA . PHE B 1 63 ? -0.39 -6.617 0.3 1 97.94 63 PHE B CA 1
ATOM 1610 C C . PHE B 1 63 ? -1.116 -6.367 -1.017 1 97.94 63 PHE B C 1
ATOM 1612 O O . PHE B 1 63 ? -2.273 -5.945 -1.022 1 97.94 63 PHE B O 1
ATOM 1619 N N . ALA B 1 64 ? -0.434 -6.602 -2.082 1 98.38 64 ALA B N 1
ATOM 1620 C CA . ALA B 1 64 ? -1.016 -6.738 -3.416 1 98.38 64 ALA B CA 1
ATOM 1621 C C . ALA B 1 64 ? -0.511 -8 -4.105 1 98.38 64 ALA B C 1
ATOM 1623 O O . ALA B 1 64 ? 0.667 -8.352 -3.996 1 98.38 64 ALA B O 1
ATOM 1624 N N . VAL B 1 65 ? -1.41 -8.625 -4.805 1 98.38 65 VAL B N 1
ATOM 1625 C CA . VAL B 1 65 ? -1.101 -9.953 -5.324 1 98.38 65 VAL B CA 1
ATOM 1626 C C . VAL B 1 65 ? -1.418 -10.008 -6.816 1 98.38 65 VAL B C 1
ATOM 1628 O O . VAL B 1 65 ? -2.426 -9.453 -7.266 1 98.38 65 VAL B O 1
ATOM 1631 N N . GLY B 1 66 ? -0.588 -10.68 -7.547 1 97.88 66 GLY B N 1
ATOM 1632 C CA . GLY B 1 66 ? -0.843 -10.891 -8.961 1 97.88 66 GLY B CA 1
ATOM 1633 C C . GLY B 1 66 ? -0.172 -12.141 -9.508 1 97.88 66 GLY B C 1
ATOM 1634 O O . GLY B 1 66 ? 0.545 -12.836 -8.789 1 97.88 66 GLY B O 1
ATOM 1635 N N . LEU B 1 67 ? -0.451 -12.477 -10.688 1 96.75 67 LEU B N 1
ATOM 1636 C CA . LEU B 1 67 ? 0.193 -13.508 -11.484 1 96.75 67 LEU B CA 1
ATOM 1637 C C . LEU B 1 67 ? 0.915 -12.906 -12.688 1 96.75 67 LEU B C 1
ATOM 1639 O O . LEU B 1 67 ? 0.29 -12.258 -13.531 1 96.75 67 LEU B O 1
ATOM 1643 N N . SER B 1 68 ? 2.215 -13.148 -12.633 1 94.81 68 SER B N 1
ATOM 1644 C CA . SER B 1 68 ? 3.018 -12.375 -13.57 1 94.81 68 SER B CA 1
ATOM 1645 C C . SER B 1 68 ? 3.912 -13.281 -14.406 1 94.81 68 SER B C 1
ATOM 1647 O O . SER B 1 68 ? 4.484 -14.25 -13.891 1 94.81 68 SER B O 1
ATOM 1649 N N . VAL B 1 69 ? 4.047 -12.898 -15.672 1 93.06 69 VAL B N 1
ATOM 1650 C CA . VAL B 1 69 ? 5.074 -13.516 -16.5 1 93.06 69 VAL B CA 1
ATOM 1651 C C . VAL B 1 69 ? 6.305 -12.617 -16.562 1 93.06 69 VAL B C 1
ATOM 1653 O O . VAL B 1 69 ? 7.324 -12.984 -17.141 1 93.06 69 VAL B O 1
ATOM 1656 N N . TYR B 1 70 ? 6.191 -11.43 -15.953 1 88.44 70 TYR B N 1
ATOM 1657 C CA . TYR B 1 70 ? 7.262 -10.445 -15.93 1 88.44 70 TYR B CA 1
ATOM 1658 C C . TYR B 1 70 ? 7.926 -10.398 -14.562 1 88.44 70 TYR B C 1
ATOM 1660 O O . TYR B 1 70 ? 7.254 -10.484 -13.531 1 88.44 70 TYR B O 1
ATOM 1668 N N . LYS B 1 71 ? 9.195 -10.266 -14.578 1 85.38 71 LYS B N 1
ATOM 1669 C CA . LYS B 1 71 ? 9.898 -10.133 -13.305 1 85.38 71 LYS B CA 1
ATOM 1670 C C . LYS B 1 71 ? 9.57 -8.797 -12.633 1 85.38 71 LYS B C 1
ATOM 1672 O O . LYS B 1 71 ? 9.32 -7.801 -13.312 1 85.38 71 LYS B O 1
ATOM 1677 N N . GLU B 1 72 ? 9.492 -8.812 -11.289 1 90.06 72 GLU B N 1
ATOM 1678 C CA . GLU B 1 72 ? 9.344 -7.625 -10.453 1 90.06 72 GLU B CA 1
ATOM 1679 C C . GLU B 1 72 ? 8.055 -6.883 -10.773 1 90.06 72 GLU B C 1
ATOM 1681 O O . GLU B 1 72 ? 8.031 -5.652 -10.836 1 90.06 72 GLU B O 1
ATOM 1686 N N . SER B 1 73 ? 7.07 -7.629 -11.133 1 94.62 73 SER B N 1
ATOM 1687 C CA . SER B 1 73 ? 5.742 -7.09 -11.414 1 94.62 73 SER B CA 1
ATOM 1688 C C . SER B 1 73 ? 4.648 -7.992 -10.859 1 94.62 73 SER B C 1
ATOM 1690 O O . SER B 1 73 ? 4.906 -9.141 -10.508 1 94.62 73 SER B O 1
ATOM 1692 N N . LEU B 1 74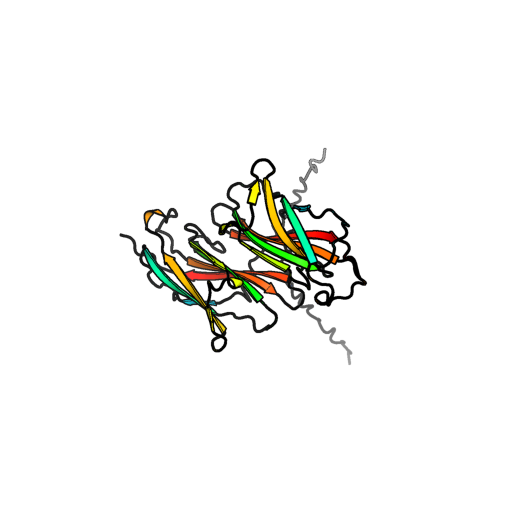 ? 3.459 -7.41 -10.766 1 97.12 74 LEU B N 1
ATOM 1693 C CA . LEU B 1 74 ? 2.318 -8.203 -10.32 1 97.12 74 LEU B CA 1
ATOM 1694 C C . LEU B 1 74 ? 1.544 -8.758 -11.516 1 97.12 74 LEU B C 1
ATOM 1696 O O . LEU B 1 74 ? 0.619 -9.555 -11.344 1 97.12 74 LEU B O 1
ATOM 1700 N N . GLY B 1 75 ? 1.896 -8.297 -12.648 1 94.56 75 GLY B N 1
ATOM 1701 C CA . GLY B 1 75 ? 1.445 -8.922 -13.883 1 94.56 75 GLY B CA 1
ATOM 1702 C C . GLY B 1 75 ? -0.041 -8.758 -14.125 1 94.56 75 GLY B C 1
ATOM 1703 O O . GLY B 1 75 ? -0.669 -7.852 -13.57 1 94.56 75 GLY B O 1
ATOM 1704 N N . ARG B 1 76 ? -0.416 -9.516 -15.117 1 91.62 76 ARG B N 1
ATOM 1705 C CA . ARG B 1 76 ? -1.79 -9.648 -15.586 1 91.62 76 ARG B CA 1
ATOM 1706 C C . ARG B 1 76 ? -2.189 -11.117 -15.688 1 91.62 76 ARG B C 1
ATOM 1708 O O . ARG B 1 76 ? -1.747 -11.828 -16.594 1 91.62 76 ARG B O 1
ATOM 1715 N N . PRO B 1 77 ? -3.01 -11.469 -14.789 1 95.06 77 PRO B N 1
ATOM 1716 C CA . PRO B 1 77 ? -3.988 -10.695 -14.023 1 95.06 77 PRO B CA 1
ATOM 1717 C C . PRO B 1 77 ? -3.43 -10.18 -12.695 1 95.06 77 PRO B C 1
ATOM 1719 O O . PRO B 1 77 ? -2.652 -10.875 -12.039 1 95.06 77 PRO B O 1
ATOM 1722 N N . PHE B 1 78 ? -3.762 -8.984 -12.352 1 96.44 78 PHE B N 1
ATOM 1723 C CA . PHE B 1 78 ? -3.74 -8.523 -10.969 1 96.44 78 PHE B CA 1
ATOM 1724 C C . PHE B 1 78 ? -4.883 -9.148 -10.172 1 96.44 78 PHE B C 1
ATOM 1726 O O . PHE B 1 78 ? -6.012 -9.234 -10.664 1 96.44 78 PHE B O 1
ATOM 1733 N N . LEU B 1 79 ? -4.574 -9.648 -9.016 1 97.69 79 LEU B N 1
ATOM 1734 C CA . LEU B 1 79 ? -5.609 -10.359 -8.281 1 97.69 79 LEU B CA 1
ATOM 1735 C C . LEU B 1 79 ? -6.348 -9.422 -7.332 1 97.69 79 LEU B C 1
ATOM 1737 O O . LEU B 1 79 ? -7.52 -9.117 -7.547 1 97.69 79 LEU B O 1
ATOM 1741 N N . ARG B 1 80 ? -5.719 -8.906 -6.211 1 97.25 80 ARG B N 1
ATOM 1742 C CA . ARG B 1 80 ? -6.375 -7.984 -5.293 1 97.25 80 ARG B CA 1
ATOM 1743 C C . ARG B 1 80 ? -5.367 -7.359 -4.336 1 97.25 80 ARG B C 1
ATOM 1745 O O . ARG B 1 80 ? -4.219 -7.801 -4.258 1 97.25 80 ARG B O 1
ATOM 1752 N N . THR B 1 81 ? -5.832 -6.359 -3.701 1 98.06 81 THR B N 1
ATOM 1753 C CA . THR B 1 81 ? -5.145 -5.816 -2.533 1 98.06 81 THR B CA 1
ATOM 1754 C C . THR B 1 81 ? -5.691 -6.438 -1.249 1 98.06 81 THR B C 1
ATOM 1756 O O . THR B 1 81 ? -6.844 -6.875 -1.206 1 98.06 81 THR B O 1
ATOM 1759 N N . VAL B 1 82 ? -4.859 -6.527 -0.29 1 98 82 VAL B N 1
ATOM 1760 C CA . VAL B 1 82 ? -5.184 -7.047 1.034 1 98 82 VAL B CA 1
ATOM 1761 C C . VAL B 1 82 ? -4.812 -6.016 2.098 1 98 82 VAL B C 1
ATOM 1763 O O . VAL B 1 82 ? -3.629 -5.77 2.348 1 98 82 VAL B O 1
ATOM 1766 N N . GLU B 1 83 ? -5.754 -5.496 2.709 1 97.12 83 GLU B N 1
ATOM 1767 C CA . GLU B 1 83 ? -5.48 -4.52 3.756 1 97.12 83 GLU B CA 1
ATOM 1768 C C . GLU B 1 83 ? -5.324 -5.195 5.117 1 97.12 83 GLU B C 1
ATOM 1770 O O . GLU B 1 83 ? -6.27 -5.805 5.621 1 97.12 83 GLU B O 1
ATOM 1775 N N . VAL B 1 84 ? -4.223 -4.91 5.688 1 97 84 VAL B N 1
ATOM 1776 C CA . VAL B 1 84 ? -3.928 -5.602 6.938 1 97 84 VAL B CA 1
ATOM 1777 C C . VAL B 1 84 ? -4.715 -4.961 8.078 1 97 84 VAL B C 1
ATOM 1779 O O . VAL B 1 84 ? -5.301 -5.66 8.906 1 97 84 VAL B O 1
ATOM 1782 N N . GLY B 1 85 ? -4.785 -3.652 8.086 1 94.12 85 GLY B N 1
ATOM 1783 C CA . GLY B 1 85 ? -5.457 -2.936 9.156 1 94.12 85 GLY B CA 1
ATOM 1784 C C . GLY B 1 85 ? -6.957 -3.176 9.188 1 94.12 85 GLY B C 1
ATOM 1785 O O . GLY B 1 85 ? -7.621 -2.875 10.18 1 94.12 85 GLY B O 1
ATOM 1786 N N . LYS B 1 86 ? -7.492 -3.709 8.156 1 94.25 86 LYS B N 1
ATOM 1787 C CA . LYS B 1 86 ? -8.93 -3.977 8.07 1 94.25 86 LYS B CA 1
ATOM 1788 C C . LYS B 1 86 ? -9.227 -5.457 8.305 1 94.25 86 LYS B C 1
ATOM 1790 O O . LYS B 1 86 ? -10.336 -5.918 8.047 1 94.25 86 LYS B O 1
ATOM 1795 N N . GLY B 1 87 ? -8.242 -6.223 8.625 1 96.44 87 GLY B N 1
ATOM 1796 C CA . GLY B 1 87 ? -8.414 -7.613 9.016 1 96.44 87 GLY B CA 1
ATOM 1797 C C . GLY B 1 87 ? -8.43 -8.562 7.836 1 96.44 87 GLY B C 1
ATOM 1798 O O . GLY B 1 87 ? -8.836 -9.719 7.973 1 96.44 87 GLY B O 1
ATOM 1799 N N . GLU B 1 88 ? -8.055 -8.133 6.684 1 97.56 88 GLU B N 1
ATOM 1800 C CA . GLU B 1 88 ? -8.125 -8.977 5.496 1 97.56 88 GLU B CA 1
ATOM 1801 C C . GLU B 1 88 ? -6.992 -9.992 5.473 1 97.56 88 GLU B C 1
ATOM 1803 O O . GLU B 1 88 ? -7.004 -10.93 4.668 1 97.56 88 GLU B O 1
ATOM 1808 N N . ALA B 1 89 ? -6.02 -9.789 6.285 1 98.44 89 ALA B N 1
ATOM 1809 C CA . ALA B 1 89 ? -4.945 -10.75 6.512 1 98.44 89 ALA B CA 1
ATOM 1810 C C . ALA B 1 89 ? -4.836 -11.109 7.992 1 98.44 89 ALA B C 1
ATOM 1812 O O . ALA B 1 89 ? -4.895 -10.234 8.859 1 98.44 89 ALA B O 1
ATOM 1813 N N . ILE B 1 90 ? -4.613 -12.352 8.258 1 98.38 90 ILE B N 1
ATOM 1814 C CA . ILE B 1 90 ? -4.516 -12.82 9.633 1 98.38 90 ILE B CA 1
ATOM 1815 C C . ILE B 1 90 ? -3.049 -13.031 10.008 1 98.38 90 ILE B C 1
ATOM 1817 O O . ILE B 1 90 ? -2.328 -13.766 9.32 1 98.38 90 ILE B O 1
ATOM 1821 N N . TRP B 1 91 ? -2.629 -12.453 11.055 1 97.62 91 TRP B N 1
ATOM 1822 C CA . TRP B 1 91 ? -1.255 -12.555 11.531 1 97.62 91 TRP B CA 1
ATOM 1823 C C . TRP B 1 91 ? -1.109 -13.711 12.516 1 97.62 91 TRP B C 1
ATOM 1825 O O . TRP B 1 91 ? -1.916 -13.859 13.438 1 97.62 91 TRP B O 1
ATOM 1835 N N . ASN B 1 92 ? -0.105 -14.492 12.289 1 97.69 92 ASN B N 1
ATOM 1836 C CA . ASN B 1 92 ? 0.353 -15.508 13.234 1 97.69 92 ASN B CA 1
ATOM 1837 C C . ASN B 1 92 ? 1.72 -15.156 13.812 1 97.69 92 ASN B C 1
ATOM 1839 O O . ASN B 1 92 ? 2.736 -15.266 13.133 1 97.69 92 ASN B O 1
ATOM 1843 N N . SER B 1 93 ? 1.771 -14.781 15.094 1 95.06 93 SER B N 1
ATOM 1844 C CA . SER B 1 93 ? 3 -14.289 15.703 1 95.06 93 SER B CA 1
ATOM 1845 C C . SER B 1 93 ? 3.986 -15.422 15.953 1 95.06 93 SER B C 1
ATOM 1847 O O . SER B 1 93 ? 5.199 -15.195 16 1 95.06 93 SER B O 1
ATOM 1849 N N . HIS B 1 94 ? 3.473 -16.594 16.141 1 96.56 94 HIS B N 1
ATOM 1850 C CA . HIS B 1 94 ? 4.359 -17.734 16.391 1 96.56 94 HIS B CA 1
ATOM 1851 C C . HIS B 1 94 ? 5.195 -18.047 15.156 1 96.56 94 HIS B C 1
ATOM 1853 O O . HIS B 1 94 ? 6.387 -18.344 15.273 1 96.56 94 HIS B O 1
ATOM 1859 N N . GLU B 1 95 ? 4.613 -18 14.023 1 97 95 GLU B N 1
ATOM 1860 C CA . GLU B 1 95 ? 5.293 -18.359 12.781 1 97 95 GLU B CA 1
ATOM 1861 C C . GLU B 1 95 ? 5.758 -17.125 12.023 1 97 95 GLU B C 1
ATOM 1863 O O . GLU B 1 95 ? 6.426 -17.234 10.992 1 97 95 GLU B O 1
ATOM 1868 N N . SER B 1 96 ? 5.332 -15.898 12.484 1 96.62 96 SER B N 1
ATOM 1869 C CA . SER B 1 96 ? 5.605 -14.641 11.805 1 96.62 96 SER B CA 1
ATOM 1870 C C . SER B 1 96 ? 5.055 -14.641 10.383 1 96.62 96 SER B C 1
ATOM 1872 O O . SER B 1 96 ? 5.762 -14.289 9.438 1 96.62 96 SER B O 1
ATOM 1874 N N . THR B 1 97 ? 3.74 -15.078 10.25 1 98.06 97 THR B N 1
ATOM 1875 C CA . THR B 1 97 ? 3.139 -15.164 8.93 1 98.06 97 THR B CA 1
ATOM 1876 C C . THR B 1 97 ? 1.825 -14.391 8.875 1 98.06 97 THR B C 1
ATOM 1878 O O . THR B 1 97 ? 1.144 -14.242 9.891 1 98.06 97 THR B O 1
ATOM 1881 N N . TYR B 1 98 ? 1.578 -13.883 7.695 1 98.38 98 TYR B N 1
ATOM 1882 C CA . TYR B 1 98 ? 0.237 -13.445 7.32 1 98.38 98 TYR B CA 1
ATOM 1883 C C . TYR B 1 98 ? -0.454 -14.492 6.453 1 98.38 98 TYR B C 1
ATOM 1885 O O . TYR B 1 98 ? 0.174 -15.102 5.582 1 98.38 98 TYR B O 1
ATOM 1893 N N . THR B 1 99 ? -1.773 -14.672 6.711 1 98.88 99 THR B N 1
ATOM 1894 C CA . THR B 1 99 ? -2.604 -15.555 5.898 1 98.88 99 THR B CA 1
ATOM 1895 C C . THR B 1 99 ? -3.805 -14.797 5.336 1 98.88 99 THR B C 1
ATOM 1897 O O . THR B 1 99 ? -4.465 -14.047 6.055 1 98.88 99 THR B O 1
ATOM 1900 N N . PHE B 1 100 ? -4.066 -14.984 4.086 1 98.88 100 PHE B N 1
ATOM 1901 C CA . PHE B 1 100 ? -5.246 -14.422 3.445 1 98.88 100 PHE B CA 1
ATOM 1902 C C . PHE B 1 100 ? -5.66 -15.25 2.238 1 98.88 100 PHE B C 1
ATOM 1904 O O . PHE B 1 100 ? -4.922 -16.141 1.81 1 98.88 100 PHE B O 1
ATOM 1911 N N . GLU B 1 101 ? -6.812 -14.969 1.726 1 98.81 101 GLU B N 1
ATOM 1912 C CA . GLU B 1 101 ? -7.336 -15.727 0.594 1 98.81 101 GLU B CA 1
ATOM 1913 C C . GLU B 1 101 ? -7.383 -14.867 -0.669 1 98.81 101 GLU B C 1
ATOM 1915 O O . GLU B 1 101 ? -7.676 -13.672 -0.605 1 98.81 101 GLU B O 1
ATOM 1920 N N . VAL B 1 102 ? -7.102 -15.484 -1.765 1 98.81 102 VAL B N 1
ATOM 1921 C CA . VAL B 1 102 ? -7.348 -14.891 -3.074 1 98.81 102 VAL B CA 1
ATOM 1922 C C . VAL B 1 102 ? -8.047 -15.898 -3.98 1 98.81 102 VAL B C 1
ATOM 1924 O O . VAL B 1 102 ? -8.047 -17.094 -3.693 1 98.81 102 VAL B O 1
ATOM 1927 N N . THR B 1 103 ? -8.672 -15.43 -4.961 1 98.5 103 THR B N 1
ATOM 1928 C CA . THR B 1 103 ? -9.25 -16.281 -5.988 1 98.5 103 THR B CA 1
ATOM 1929 C C . THR B 1 103 ? -8.406 -16.25 -7.258 1 98.5 103 THR B C 1
ATOM 1931 O O . THR B 1 103 ? -8.055 -15.18 -7.75 1 98.5 103 THR B O 1
ATOM 1934 N N . VAL B 1 104 ? -8.016 -17.375 -7.711 1 97.5 104 VAL B N 1
ATOM 1935 C CA . VAL B 1 104 ? -7.379 -17.453 -9.023 1 97.5 104 VAL B CA 1
ATOM 1936 C C . VAL B 1 104 ? -8.398 -17.125 -10.109 1 97.5 104 VAL B C 1
ATOM 1938 O O . VAL B 1 104 ? -9.477 -17.719 -10.156 1 97.5 104 VAL B O 1
ATOM 1941 N N . PRO B 1 105 ? -8.07 -16.203 -10.938 1 95.88 105 PRO B N 1
ATOM 1942 C CA . PRO B 1 105 ? -9.086 -15.781 -11.906 1 95.88 105 PRO B CA 1
ATOM 1943 C C . PRO B 1 105 ? -9.383 -16.844 -12.961 1 95.88 105 PRO B C 1
ATOM 1945 O O . PRO B 1 105 ? -8.656 -17.844 -13.062 1 95.88 105 PRO B O 1
ATOM 1948 N N . PRO B 1 106 ? -10.508 -16.625 -13.625 1 94.06 106 PRO B N 1
ATOM 1949 C CA . PRO B 1 106 ? -10.766 -17.531 -14.75 1 94.06 106 PRO B CA 1
ATOM 1950 C C . PRO B 1 106 ? -9.719 -17.422 -15.859 1 94.06 106 PRO B C 1
ATOM 1952 O O . PRO B 1 106 ? -9.023 -16.406 -15.953 1 94.06 106 PRO B O 1
ATOM 1955 N N . THR B 1 107 ? -9.664 -18.391 -16.688 1 88.62 107 THR B N 1
ATOM 1956 C CA . THR B 1 107 ? -8.656 -18.5 -17.734 1 88.62 107 THR B CA 1
ATOM 1957 C C . THR B 1 107 ? -8.711 -17.297 -18.656 1 88.62 107 THR B C 1
ATOM 1959 O O . THR B 1 107 ? -7.68 -16.828 -19.156 1 88.62 107 THR B O 1
ATOM 1962 N N . SER B 1 108 ? -9.867 -16.734 -18.828 1 89.31 108 SER B N 1
ATOM 1963 C CA . SER B 1 108 ? -10.062 -15.633 -19.766 1 89.31 108 SER B CA 1
ATOM 1964 C C . SER B 1 108 ? -9.297 -14.391 -19.312 1 89.31 108 SER B C 1
ATOM 1966 O O . SER B 1 108 ? -9.031 -13.5 -20.125 1 89.31 108 SER B O 1
ATOM 1968 N N . ASP B 1 109 ? -8.953 -14.328 -18.062 1 90.56 109 ASP B N 1
ATOM 1969 C CA . ASP B 1 109 ? -8.289 -13.141 -17.531 1 90.56 109 ASP B CA 1
ATOM 1970 C C . ASP B 1 109 ? -6.781 -13.203 -17.766 1 90.56 109 ASP B C 1
ATOM 1972 O O . ASP B 1 109 ? -6.082 -12.203 -17.594 1 90.56 109 ASP B O 1
ATOM 1976 N N . PHE B 1 110 ? -6.285 -14.375 -18.109 1 90.62 110 PHE B N 1
ATOM 1977 C CA . PHE B 1 110 ? -4.863 -14.539 -18.391 1 90.62 110 PHE B CA 1
ATOM 1978 C C . PHE B 1 110 ? -4.527 -14.094 -19.797 1 90.62 110 PHE B C 1
ATOM 1980 O O . PHE B 1 110 ? -4.453 -14.914 -20.719 1 90.62 110 PHE B O 1
ATOM 1987 N N . ILE B 1 111 ? -4.227 -12.859 -19.828 1 84.62 111 ILE B N 1
ATOM 1988 C CA . ILE B 1 111 ? -4.105 -12.297 -21.172 1 84.62 111 ILE B CA 1
ATOM 1989 C C . ILE B 1 111 ? -2.67 -12.445 -21.672 1 84.62 111 ILE B C 1
ATOM 1991 O O . ILE B 1 111 ? -2.4 -12.312 -22.859 1 84.62 111 ILE B O 1
ATOM 1995 N N . ASP B 1 112 ? -1.921 -12.664 -20.703 1 80.5 112 ASP B N 1
ATOM 1996 C CA . ASP B 1 112 ? -0.543 -12.906 -21.125 1 80.5 112 ASP B CA 1
ATOM 1997 C C . ASP B 1 112 ? -0.314 -14.383 -21.438 1 80.5 112 ASP B C 1
ATOM 1999 O O . ASP B 1 112 ? -1.037 -15.25 -20.953 1 80.5 112 ASP B O 1
ATOM 2003 N N . GLN B 1 113 ? 0.417 -14.602 -22.438 1 64.19 113 GLN B N 1
ATOM 2004 C CA . GLN B 1 113 ? 0.562 -15.914 -23.062 1 64.19 113 GLN B CA 1
ATOM 2005 C C . GLN B 1 113 ? 1.006 -16.969 -22.047 1 64.19 113 GLN B C 1
ATOM 2007 O O . GLN B 1 113 ? 2.023 -16.781 -21.375 1 64.19 113 GLN B O 1
ATOM 2012 N N . PHE B 1 114 ? 0.171 -18 -21.984 1 64.25 114 PHE B N 1
ATOM 2013 C CA . PHE B 1 114 ? 0.406 -19.141 -21.109 1 64.25 114 PHE B CA 1
ATOM 2014 C C . PHE B 1 114 ? 1.701 -19.844 -21.484 1 64.25 114 PHE B C 1
ATOM 2016 O O . PHE B 1 114 ? 2.156 -20.734 -20.766 1 64.25 114 PHE B O 1
ATOM 2023 N N . SER B 1 115 ? 2.271 -19.375 -22.469 1 66.62 115 SER B N 1
ATOM 2024 C CA . SER B 1 115 ? 3.494 -20.078 -22.859 1 66.62 115 SER B CA 1
ATOM 2025 C C . SER B 1 115 ? 4.629 -19.781 -21.875 1 66.62 115 SER B C 1
ATOM 2027 O O . SER B 1 115 ? 5.68 -20.422 -21.938 1 66.62 115 SER B O 1
ATOM 2029 N N . LYS B 1 116 ? 4.441 -18.875 -21.031 1 71 116 LYS B N 1
ATOM 2030 C CA . LYS B 1 116 ? 5.445 -18.594 -20 1 71 116 LYS B CA 1
ATOM 2031 C C . LYS B 1 116 ? 4.934 -18.969 -18.625 1 71 116 LYS B C 1
ATOM 2033 O O . LYS B 1 116 ? 3.734 -18.859 -18.344 1 71 116 LYS B O 1
ATOM 2038 N N . PRO B 1 117 ? 5.918 -19.547 -17.922 1 84.56 117 PRO B N 1
ATOM 2039 C CA . PRO B 1 117 ? 5.492 -19.797 -16.531 1 84.56 117 PRO B CA 1
ATOM 2040 C C . PRO B 1 117 ? 5.094 -18.531 -15.797 1 84.56 117 PRO B C 1
ATOM 2042 O O . PRO B 1 117 ? 5.688 -17.469 -16.016 1 84.56 117 PRO B O 1
ATOM 2045 N N . TYR B 1 118 ? 4.008 -18.719 -15.172 1 93.62 118 TYR B N 1
ATOM 2046 C CA . TYR B 1 118 ? 3.588 -17.609 -14.328 1 93.62 118 TYR B CA 1
ATOM 2047 C C . TYR B 1 118 ? 4.312 -17.641 -12.992 1 93.62 118 TYR B C 1
ATOM 2049 O O . TYR B 1 118 ? 4.68 -18.703 -12.492 1 93.62 118 TYR B O 1
ATOM 2057 N N . ASN B 1 119 ? 4.602 -16.453 -12.438 1 95.62 119 ASN B N 1
ATOM 2058 C CA . ASN B 1 119 ? 4.961 -16.266 -11.039 1 95.62 119 ASN B CA 1
ATOM 2059 C C . ASN B 1 119 ? 3.783 -15.75 -10.219 1 95.62 119 ASN B C 1
ATOM 2061 O O . ASN B 1 119 ? 3.057 -14.859 -10.672 1 95.62 119 ASN B O 1
ATOM 2065 N N . PHE B 1 120 ? 3.604 -16.406 -9.164 1 96.81 120 PHE B N 1
ATOM 2066 C CA . PHE B 1 120 ? 2.775 -15.805 -8.133 1 96.81 120 PHE B CA 1
ATOM 2067 C C . PHE B 1 120 ? 3.551 -14.734 -7.379 1 96.81 120 PHE B C 1
ATOM 2069 O O . PHE B 1 120 ? 4.574 -15.023 -6.758 1 96.81 120 PHE B O 1
ATOM 2076 N N . ALA B 1 121 ? 3.07 -13.555 -7.453 1 97.19 121 ALA B N 1
ATOM 2077 C CA . ALA B 1 121 ? 3.816 -12.422 -6.902 1 97.19 121 ALA B CA 1
ATOM 2078 C C . ALA B 1 121 ? 3.029 -11.734 -5.793 1 97.19 121 ALA B C 1
ATOM 2080 O O . ALA B 1 121 ? 1.824 -11.508 -5.922 1 97.19 121 ALA B O 1
ATOM 2081 N N . VAL B 1 122 ? 3.689 -11.406 -4.707 1 98.19 122 VAL B N 1
ATOM 2082 C CA . VAL B 1 122 ? 3.125 -10.68 -3.574 1 98.19 122 VAL B CA 1
ATOM 2083 C C . VAL B 1 122 ? 3.979 -9.445 -3.273 1 98.19 122 VAL B C 1
ATOM 2085 O O . VAL B 1 122 ? 5.16 -9.57 -2.943 1 98.19 122 VAL B O 1
ATOM 2088 N N . SER B 1 123 ? 3.396 -8.344 -3.449 1 97.12 123 SER B N 1
ATOM 2089 C CA . SER B 1 123 ? 4.02 -7.102 -3.008 1 97.12 123 SER B CA 1
ATOM 2090 C C . SER B 1 123 ? 3.541 -6.707 -1.615 1 97.12 123 SER B C 1
ATOM 2092 O O . SER B 1 123 ? 2.352 -6.812 -1.31 1 97.12 123 SER B O 1
ATOM 2094 N N . GLU B 1 124 ? 4.469 -6.297 -0.786 1 96.81 124 GLU B N 1
ATOM 2095 C CA . GLU B 1 124 ? 4.184 -5.793 0.554 1 96.81 124 GLU B CA 1
ATOM 2096 C C . GLU B 1 124 ? 4.438 -4.289 0.644 1 96.81 124 GLU B C 1
ATOM 2098 O O . GLU B 1 124 ? 5.52 -3.816 0.282 1 96.81 124 GLU B O 1
ATOM 2103 N N . TYR B 1 125 ? 3.451 -3.623 1.025 1 96.12 125 TYR B N 1
ATOM 2104 C CA . TYR B 1 125 ? 3.562 -2.227 1.433 1 96.12 125 TYR B CA 1
ATOM 2105 C C . TYR B 1 125 ? 3.639 -2.105 2.951 1 96.12 125 TYR B C 1
ATOM 2107 O O . TYR B 1 125 ? 2.705 -2.492 3.658 1 96.12 125 TYR B O 1
ATOM 2115 N N . TYR B 1 126 ? 4.766 -1.578 3.436 1 96.12 126 TYR B N 1
ATOM 2116 C CA . TYR B 1 126 ? 4.922 -1.579 4.887 1 96.12 126 TYR B CA 1
ATOM 2117 C C . TYR B 1 126 ? 5.707 -0.356 5.352 1 96.12 126 TYR B C 1
ATOM 2119 O O . TYR B 1 126 ? 6.328 0.33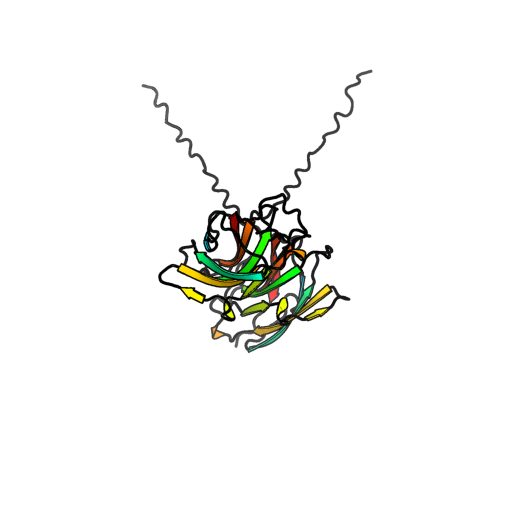5 4.539 1 96.12 126 TYR B O 1
ATOM 2127 N N . LEU B 1 127 ? 5.613 -0.035 6.594 1 95.81 127 LEU B N 1
ATOM 2128 C CA . LEU B 1 127 ? 6.371 1.025 7.25 1 95.81 127 LEU B CA 1
ATOM 2129 C C . LEU B 1 127 ? 7.586 0.458 7.977 1 95.81 127 LEU B C 1
ATOM 2131 O O . LEU B 1 127 ? 7.453 -0.439 8.812 1 95.81 127 LEU B O 1
ATOM 2135 N N . LYS B 1 128 ? 8.719 1.034 7.633 1 94.25 128 LYS B N 1
ATOM 2136 C CA . LYS B 1 128 ? 9.969 0.553 8.211 1 94.25 128 LYS B CA 1
ATOM 2137 C C . LYS B 1 128 ? 10.453 1.474 9.328 1 94.25 128 LYS B C 1
ATOM 2139 O O . LYS B 1 128 ? 10.555 2.688 9.133 1 94.25 128 LYS B O 1
ATOM 2144 N N . GLY B 1 129 ? 10.727 0.854 10.469 1 92.5 129 GLY B N 1
ATOM 2145 C CA . GLY B 1 129 ? 11.367 1.558 11.57 1 92.5 129 GLY B CA 1
ATOM 2146 C C . GLY B 1 129 ? 10.43 2.492 12.305 1 92.5 129 GLY B C 1
ATOM 2147 O O . GLY B 1 129 ? 9.266 2.643 11.914 1 92.5 129 GLY B O 1
ATOM 2148 N N . PRO B 1 130 ? 10.953 3.1 13.375 1 90.69 130 PRO B N 1
ATOM 2149 C CA . PRO B 1 130 ? 10.117 3.912 14.258 1 90.69 130 PRO B CA 1
ATOM 2150 C C . PRO B 1 130 ? 9.633 5.199 13.586 1 90.69 130 PRO B C 1
ATOM 2152 O O . PRO B 1 130 ? 8.656 5.801 14.039 1 90.69 130 PRO B O 1
ATOM 2155 N N . SER B 1 131 ? 10.344 5.629 12.523 1 92.31 131 SER B N 1
ATOM 2156 C CA . SER B 1 131 ? 9.922 6.855 11.844 1 92.31 131 SER B CA 1
ATOM 2157 C C . SER B 1 131 ? 8.922 6.559 10.734 1 92.31 131 SER B C 1
ATOM 2159 O O . SER B 1 131 ? 8.523 7.461 9.992 1 92.31 131 SER B O 1
ATOM 2161 N N . ASN B 1 132 ? 8.531 5.352 10.547 1 95.62 132 ASN B N 1
ATOM 2162 C CA . ASN B 1 132 ? 7.52 4.938 9.578 1 95.62 132 ASN B CA 1
ATOM 2163 C C . ASN B 1 132 ? 7.941 5.277 8.148 1 95.62 132 ASN B C 1
ATOM 2165 O O . ASN B 1 132 ? 7.184 5.898 7.406 1 95.62 132 ASN B O 1
ATOM 2169 N N . VAL B 1 133 ? 9.102 4.762 7.73 1 95.44 133 VAL B N 1
ATOM 2170 C CA . VAL B 1 133 ? 9.547 4.926 6.348 1 95.44 133 VAL B CA 1
ATOM 2171 C C . VAL B 1 133 ? 8.742 4.004 5.434 1 95.44 133 VAL B C 1
ATOM 2173 O O . VAL B 1 133 ? 8.797 2.781 5.574 1 95.44 133 VAL B O 1
ATOM 2176 N N . PRO B 1 134 ? 7.953 4.621 4.516 1 95.94 134 PRO B N 1
ATOM 2177 C CA . PRO B 1 134 ? 7.246 3.74 3.584 1 95.94 134 PRO B CA 1
ATOM 2178 C C . PRO B 1 134 ? 8.195 2.891 2.74 1 95.94 134 PRO B C 1
ATOM 2180 O O . PRO B 1 134 ? 9.164 3.414 2.176 1 95.94 134 PRO B O 1
ATOM 2183 N N . THR B 1 135 ? 7.898 1.601 2.629 1 94.12 135 THR B N 1
ATOM 2184 C CA . THR B 1 135 ? 8.797 0.651 1.979 1 94.12 135 THR B CA 1
ATOM 2185 C C . THR B 1 135 ? 8 -0.41 1.222 1 94.12 135 THR B C 1
ATOM 2187 O O . THR B 1 135 ? 6.891 -0.764 1.621 1 94.12 135 THR B O 1
ATOM 2190 N N . LEU B 1 136 ? 8.625 -0.872 0.125 1 94.69 136 LEU B N 1
ATOM 2191 C CA . LEU B 1 136 ? 8.016 -1.938 -0.663 1 94.69 136 LEU B CA 1
ATOM 2192 C C . LEU B 1 136 ? 8.867 -3.199 -0.626 1 94.69 136 LEU B C 1
ATOM 2194 O O . LEU B 1 136 ? 10.102 -3.121 -0.666 1 94.69 136 LEU B O 1
ATOM 2198 N N .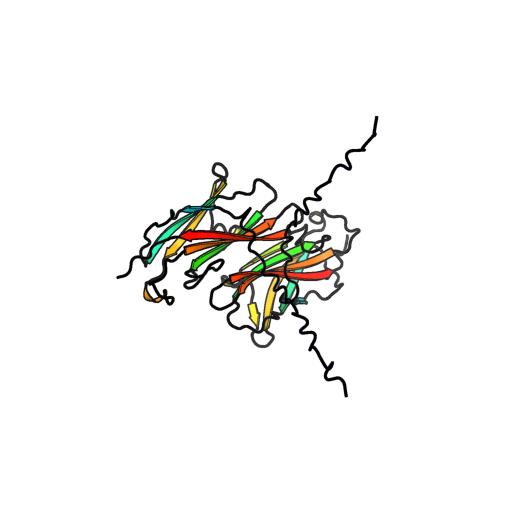 GLY B 1 137 ? 8.164 -4.25 -0.498 1 93.12 137 GLY B N 1
ATOM 2199 C CA . GLY B 1 137 ? 8.75 -5.551 -0.777 1 93.12 137 GLY B CA 1
ATOM 2200 C C . GLY B 1 137 ? 8.039 -6.301 -1.888 1 93.12 137 GLY B C 1
ATOM 2201 O O . GLY B 1 137 ? 6.859 -6.055 -2.152 1 93.12 137 GLY B O 1
ATOM 2202 N N . LEU B 1 138 ? 8.805 -7.148 -2.518 1 95.56 138 LEU B N 1
ATOM 2203 C CA . LEU B 1 138 ? 8.227 -8.016 -3.533 1 95.56 138 LEU B CA 1
ATOM 2204 C C . LEU B 1 138 ? 8.797 -9.43 -3.438 1 95.56 138 LEU B C 1
ATOM 2206 O O . LEU B 1 138 ? 10.016 -9.602 -3.355 1 95.56 138 LEU B O 1
ATOM 2210 N N . SER B 1 139 ? 7.934 -10.359 -3.369 1 95.81 139 SER B N 1
ATOM 2211 C CA . SER B 1 139 ? 8.297 -11.773 -3.416 1 95.81 139 SER B CA 1
ATOM 2212 C C . SER B 1 139 ? 7.551 -12.492 -4.531 1 95.81 139 SER B C 1
ATOM 2214 O O . SER B 1 139 ? 6.426 -12.133 -4.871 1 95.81 139 SER B O 1
ATOM 2216 N N . GLU B 1 140 ? 8.219 -13.477 -5.043 1 96.12 140 GLU B N 1
ATOM 2217 C CA . GLU B 1 140 ? 7.629 -14.242 -6.137 1 96.12 140 GLU B CA 1
ATOM 2218 C C . GLU B 1 140 ? 7.941 -15.734 -6 1 96.12 140 GLU B C 1
ATOM 2220 O O . GLU B 1 140 ? 8.969 -16.109 -5.422 1 96.12 140 GLU B O 1
ATOM 2225 N N . THR B 1 141 ? 7.043 -16.562 -6.465 1 95.69 141 THR B N 1
ATOM 2226 C CA . THR B 1 141 ? 7.27 -18 -6.594 1 95.69 141 THR B CA 1
ATOM 2227 C C . THR B 1 141 ? 6.652 -18.531 -7.887 1 95.69 141 THR B C 1
ATOM 2229 O O . THR B 1 141 ? 5.543 -18.141 -8.258 1 95.69 141 THR B O 1
ATOM 2232 N N . PRO B 1 142 ? 7.406 -19.344 -8.594 1 95.56 142 PRO B N 1
ATOM 2233 C CA . PRO B 1 142 ? 6.816 -19.875 -9.812 1 95.56 142 PRO B CA 1
ATOM 2234 C C . PRO B 1 142 ? 5.621 -20.781 -9.539 1 95.56 142 PRO B C 1
ATOM 2236 O O . PRO B 1 142 ? 5.625 -21.547 -8.562 1 95.56 142 PRO B O 1
ATOM 2239 N N . VAL B 1 143 ? 4.594 -20.656 -10.453 1 96.06 143 VAL B N 1
ATOM 2240 C CA . VAL B 1 143 ? 3.424 -21.516 -10.398 1 96.06 143 VAL B CA 1
ATOM 2241 C C . VAL B 1 143 ? 3.027 -21.953 -11.805 1 96.06 143 VAL B C 1
ATOM 2243 O O . VAL B 1 143 ? 3.465 -21.359 -12.789 1 96.06 143 VAL B O 1
ATOM 2246 N N . THR B 1 144 ? 2.291 -23.031 -11.844 1 93.31 144 THR B N 1
ATOM 2247 C CA . THR B 1 144 ? 1.689 -23.484 -13.094 1 93.31 144 THR B CA 1
ATOM 2248 C C . THR B 1 144 ? 0.181 -23.25 -13.078 1 93.31 144 THR B C 1
ATOM 2250 O O . THR B 1 144 ? -0.49 -23.547 -12.086 1 93.31 144 THR B O 1
ATOM 2253 N N . ILE B 1 145 ? -0.311 -22.609 -14.094 1 94 145 ILE B N 1
ATOM 2254 C CA . ILE B 1 145 ? -1.753 -22.422 -14.227 1 94 145 ILE B CA 1
ATOM 2255 C C . ILE B 1 145 ? -2.336 -23.547 -15.086 1 94 145 ILE B C 1
ATOM 2257 O O . ILE B 1 145 ? -1.932 -23.734 -16.234 1 94 145 ILE B O 1
ATOM 2261 N N . LYS B 1 146 ? -3.281 -24.219 -14.484 1 91.12 146 LYS B N 1
ATOM 2262 C CA . LYS B 1 146 ? -3.936 -25.281 -15.234 1 91.12 146 LYS B CA 1
ATOM 2263 C C . LYS B 1 146 ? -4.738 -24.703 -16.406 1 91.12 146 LYS B C 1
ATOM 2265 O O . LYS B 1 146 ? -5.492 -23.75 -16.234 1 91.12 146 LYS B O 1
ATOM 2270 N N . GLN B 1 147 ? -4.504 -25.047 -17.578 1 80.62 147 GLN B N 1
ATOM 2271 C CA . GLN B 1 147 ? -5.234 -24.609 -18.766 1 80.62 147 GLN B CA 1
ATOM 2272 C C . GLN B 1 147 ? -6.348 -25.594 -19.125 1 80.62 147 GLN B C 1
ATOM 2274 O O . GLN B 1 147 ? -6.215 -26.797 -18.906 1 80.62 147 GLN B O 1
ATOM 2279 N N . ASP B 1 148 ? -7.625 -25.047 -19.266 1 65.44 148 ASP B N 1
ATOM 2280 C CA . ASP B 1 148 ? -8.641 -25.938 -19.812 1 65.44 148 ASP B CA 1
ATOM 2281 C C . ASP B 1 148 ? -8.32 -26.328 -21.25 1 65.44 148 ASP B C 1
ATOM 2283 O O . ASP B 1 148 ? -7.672 -25.562 -21.984 1 65.44 148 ASP B O 1
#

Secondary structure (DSSP, 8-state):
------------------------TTPPEEEESPTTEEE-TT-EEEEEEE-----TT-EEEEEEEEEESSTTS-BSSEEEEEETTTTSSEEETTTTEEEEEEEPPPGGG--S-TTSPEEEEEEEEEEETTTTEEEEEEEEEEEEEPP-/-----------------------STT--EEEESPTTEEE-TT-EEEEEEE-----TT-EEEEEEEEEESSTTS-BSSEEEEEETTTTSSEEETTTTEEEEEEEPPPGGG--S-TTSPEEEEEEEEEEETTTTEEEEEEEEEEEEEPP-

Solvent-accessible surface area (backbone atoms only — not comparable to full-atom values): 16400 Å² total; per-residue (Å²): 137,86,85,71,72,82,77,76,79,74,74,76,72,74,71,72,70,76,64,70,62,60,50,55,87,66,18,44,42,69,66,29,68,47,77,61,37,76,42,50,58,60,38,78,41,70,34,30,34,30,59,62,61,82,59,81,57,45,40,72,48,32,37,38,35,14,36,9,76,49,82,87,25,23,16,48,39,64,65,51,74,35,42,37,88,77,61,54,37,46,78,37,80,90,75,37,28,38,36,35,75,47,60,38,58,51,71,86,55,50,72,51,68,76,88,44,68,33,24,44,20,43,33,38,38,26,25,43,45,84,46,27,24,75,44,61,25,45,28,72,38,46,30,37,72,59,74,133,138,85,81,76,74,79,76,77,80,74,74,76,70,74,71,72,69,75,66,71,61,59,51,55,87,70,17,45,40,69,65,28,68,48,76,61,39,75,41,52,55,60,37,79,41,70,35,30,36,30,58,63,62,81,59,83,58,46,41,72,47,31,36,37,34,15,36,8,77,49,83,87,24,22,16,47,39,63,63,50,73,37,42,35,87,78,62,53,35,47,76,38,80,90,76,37,28,38,36,35,74,48,59,39,59,50,70,86,55,49,73,50,66,79,85,45,68,33,25,44,20,41,34,36,38,27,24,44,45,84,46,26,25,76,44,62,24,45,28,71,38,45,29,37,73,59,75,132

Foldseek 3Di:
DDPPDDPPPPPPPPPCPVPPPLPAPQFKEKPPPDFAAEDEAFDKGKTKIAGRDPDPLKFWAKKWKAKDLDPPDRHFPTWDMAGVVVPQWDADPVRRMTIHITGHHHPVRPPDDLVGWIKIKMKIWMFDDPVGNTHIHMDIHTYHYDDD/DDPPPPPPPPPPPPPCPVPPPLPAPQFKEKPPPDFAAEDEAFDKGKTKIAGPDPDPLKFWAKKWKAKDLDPPDRHFPTWDMAGVVVPQWDADPVRRMTIHITGHHHPVRPPDDLVGWIKIKMKIWMFDDPVGNTHIHMDIHTYHYDDD

Sequence (296 aa):
MSLSNTILKFALLFSVALVYQLSGINANSIVSPKPNQTLNPGEKLVVVVKKNSTDSTDQTLAFAVGLSVYKESLGRPFLRTVEVGKGEAIWNSHESTYTFEVTVPPTSDFIDQFSKPYNFAVSEYYLKGPSNVPTLGLSETPVTIKQDMSLSNTILKFALLFSVALVYQLSGINANSIVSPKPNQTLNPGEKLVVVVKKNSTDSTDQTLAFAVGLSVYKESLGRPFLRTVEVGKGEAIWNSHESTYTFEVTVPPTSDFIDQFSKPYNFAVSEYYLKGPSNVPTLGLSETPVTIKQD

Organism: NCBI:txid27350

Radius of gyration: 23.02 Å; Cα contacts (8 Å, |Δi|>4): 688; chains: 2; bounding box: 79×52×68 Å